Protein AF-A0A937PLQ4-F1 (afdb_monomer_lite)

Radius of gyration: 22.19 Å; chains: 1; bounding box: 43×55×72 Å

Secondary structure (DSSP, 8-state):
-HHHHHHHHHT-S---HHHHHHHHHHHTT-PPPPTT--HHHHHHHHHHHHHHHTT-HHHHHHHHHHHHHHHTT--SHHHHHHHHHHHHHIIIII--HHHHHHHHHH--GGGHHHHHHHHHHHHHHTT-HHHHHHHHHHHHHH--SHHHHHHHHHHHHHHHHHTT-HHHHHHHHHHHHHH--HHHHHHHHHHHHHHHHHHHHHHHHHHHTT-HHHHHHHHHHHHHHHHHHHHTT-HHHHHHHHHHHHHHHHHHHHHHHHHSPPPP----

Structure (mmCIF, N/CA/C/O backbone):
data_AF-A0A937PLQ4-F1
#
_entry.id   AF-A0A937PLQ4-F1
#
loop_
_atom_site.group_PDB
_atom_site.id
_atom_site.type_symbol
_atom_site.label_atom_id
_atom_site.label_alt_id
_atom_site.label_comp_id
_atom_site.label_asym_id
_atom_site.label_entity_id
_atom_site.label_seq_id
_atom_site.pdbx_PDB_ins_code
_atom_site.Cartn_x
_atom_site.Cartn_y
_atom_site.Cartn_z
_atom_site.occupancy
_atom_site.B_iso_or_equiv
_atom_site.auth_seq_id
_atom_site.auth_comp_id
_atom_site.auth_asym_id
_atom_site.auth_atom_id
_atom_site.pdbx_PDB_model_num
ATOM 1 N N . MET A 1 1 ? -12.204 -13.821 -9.760 1.00 58.62 1 MET A N 1
ATOM 2 C CA . MET A 1 1 ? -12.474 -12.667 -8.870 1.00 58.62 1 MET A CA 1
ATOM 3 C C . MET A 1 1 ? -11.370 -12.464 -7.829 1.00 58.62 1 MET A C 1
ATOM 5 O O . MET A 1 1 ? -10.769 -11.401 -7.841 1.00 58.62 1 MET A O 1
ATOM 9 N N . ALA A 1 2 ? -11.020 -13.478 -7.025 1.00 64.44 2 ALA A N 1
ATOM 10 C CA . ALA A 1 2 ? -9.984 -13.402 -5.979 1.00 64.44 2 ALA A CA 1
ATOM 11 C C . ALA A 1 2 ? -8.637 -12.792 -6.424 1.00 64.44 2 ALA A C 1
ATOM 13 O O . ALA A 1 2 ? -8.179 -11.828 -5.825 1.00 64.44 2 ALA A O 1
ATOM 14 N N . ARG A 1 3 ? -8.042 -13.265 -7.533 1.00 68.94 3 ARG A N 1
ATOM 15 C CA . ARG A 1 3 ? -6.777 -12.704 -8.064 1.00 68.94 3 ARG A CA 1
ATOM 16 C C . ARG A 1 3 ? -6.859 -11.205 -8.377 1.00 68.94 3 ARG A C 1
ATOM 18 O O . ARG A 1 3 ? -5.893 -10.486 -8.172 1.00 68.94 3 ARG A O 1
ATOM 25 N N . ARG A 1 4 ? -8.020 -10.729 -8.840 1.00 70.88 4 ARG A N 1
ATOM 26 C CA . ARG A 1 4 ? -8.252 -9.309 -9.139 1.00 70.88 4 ARG A CA 1
ATOM 27 C C . ARG A 1 4 ? -8.357 -8.485 -7.856 1.00 70.88 4 ARG A C 1
ATOM 29 O O . ARG A 1 4 ? -7.861 -7.371 -7.834 1.00 70.88 4 ARG A O 1
ATOM 36 N N . ILE A 1 5 ? -8.965 -9.032 -6.800 1.00 74.44 5 ILE A N 1
ATOM 37 C CA . ILE A 1 5 ? -9.050 -8.382 -5.483 1.00 74.44 5 ILE A CA 1
ATOM 38 C C . ILE A 1 5 ? -7.669 -8.298 -4.838 1.00 74.44 5 ILE A C 1
ATOM 40 O O . ILE A 1 5 ? -7.271 -7.217 -4.432 1.00 74.44 5 ILE A O 1
ATOM 44 N N . ILE A 1 6 ? -6.908 -9.395 -4.839 1.00 68.88 6 ILE A N 1
ATOM 45 C CA . ILE A 1 6 ? -5.528 -9.418 -4.335 1.00 68.88 6 ILE A CA 1
ATOM 46 C C . ILE A 1 6 ? -4.680 -8.382 -5.068 1.00 68.88 6 ILE A C 1
ATOM 48 O O . ILE A 1 6 ? -4.039 -7.564 -4.425 1.00 68.88 6 ILE A O 1
ATOM 52 N N . HIS A 1 7 ? -4.769 -8.336 -6.398 1.00 71.00 7 HIS A N 1
ATOM 53 C CA . HIS A 1 7 ? -4.060 -7.332 -7.183 1.00 71.00 7 HIS A CA 1
ATOM 54 C C . HIS A 1 7 ? -4.479 -5.893 -6.835 1.00 71.00 7 HIS A C 1
ATOM 56 O O . HIS A 1 7 ? -3.632 -5.012 -6.765 1.00 71.00 7 HIS A O 1
ATOM 62 N N . MET A 1 8 ? -5.768 -5.639 -6.577 1.00 70.62 8 MET A N 1
ATOM 63 C CA . MET A 1 8 ? -6.238 -4.317 -6.136 1.00 70.62 8 MET A CA 1
ATOM 64 C C . MET A 1 8 ? -5.730 -3.949 -4.733 1.00 70.62 8 MET A C 1
ATOM 66 O O . MET A 1 8 ? -5.402 -2.790 -4.499 1.00 70.62 8 MET A O 1
ATOM 70 N N . ILE A 1 9 ? -5.640 -4.916 -3.817 1.00 71.31 9 ILE A N 1
ATOM 71 C CA . ILE A 1 9 ? -5.110 -4.718 -2.459 1.00 71.31 9 ILE A CA 1
ATOM 72 C C . ILE A 1 9 ? -3.602 -4.457 -2.508 1.00 71.31 9 ILE A C 1
ATOM 74 O O . ILE A 1 9 ? -3.121 -3.499 -1.907 1.00 71.31 9 ILE A O 1
ATOM 78 N N . GLU A 1 10 ? -2.863 -5.273 -3.260 1.00 66.50 10 GLU A N 1
ATOM 79 C CA . GLU A 1 10 ? -1.418 -5.125 -3.462 1.00 66.50 10 GLU A CA 1
ATOM 80 C C . GLU A 1 10 ? -1.062 -3.782 -4.092 1.00 66.50 10 GLU A C 1
ATOM 82 O O . GLU A 1 10 ? -0.008 -3.236 -3.795 1.00 66.50 10 GLU A O 1
ATOM 87 N N . GLN A 1 11 ? -1.941 -3.221 -4.925 1.00 62.88 11 GLN A N 1
ATOM 88 C CA . GLN A 1 11 ? -1.717 -1.924 -5.553 1.00 62.88 11 GLN A CA 1
ATOM 89 C C . GLN A 1 11 ? -1.693 -0.738 -4.568 1.00 62.88 11 GLN A C 1
ATOM 91 O O . GLN A 1 11 ? -1.180 0.308 -4.960 1.00 62.88 11 GLN A O 1
ATOM 96 N N . GLY A 1 12 ? -2.177 -0.889 -3.323 1.00 53.09 12 GLY A N 1
ATOM 97 C CA . GLY A 1 12 ? -2.081 0.105 -2.241 1.00 53.09 12 GLY A CA 1
ATOM 98 C C . GLY A 1 12 ? -2.802 1.443 -2.506 1.00 53.09 12 GLY A C 1
ATOM 99 O O . GLY A 1 12 ? -2.942 1.903 -3.634 1.00 53.09 12 GLY A O 1
ATOM 100 N N . ALA A 1 13 ? -3.338 2.084 -1.467 1.00 50.16 13 ALA A N 1
ATOM 101 C CA . ALA A 1 13 ? -4.488 2.975 -1.625 1.00 50.16 13 ALA A CA 1
ATOM 102 C C . ALA A 1 13 ? -4.213 4.414 -2.119 1.00 50.16 13 ALA A C 1
ATOM 104 O O . ALA A 1 13 ? -3.742 5.270 -1.382 1.00 50.16 13 ALA A O 1
ATOM 105 N N . ALA A 1 14 ? -4.732 4.697 -3.315 1.00 48.72 14 ALA A N 1
ATOM 106 C CA . ALA A 1 14 ? -5.962 5.482 -3.454 1.00 48.72 14 ALA A CA 1
ATOM 107 C C . ALA A 1 14 ? -6.995 4.574 -4.140 1.00 48.72 14 ALA A C 1
ATOM 109 O O . ALA A 1 14 ? -7.208 4.636 -5.351 1.00 48.72 14 ALA A O 1
ATOM 110 N N . VAL A 1 15 ? -7.538 3.613 -3.390 1.00 54.81 15 VAL A N 1
ATOM 111 C CA . VAL A 1 15 ? -8.611 2.767 -3.906 1.00 54.81 15 VAL A CA 1
ATOM 112 C C . VAL A 1 15 ? -9.837 3.672 -4.008 1.00 54.81 15 VAL A C 1
ATOM 114 O O . VAL A 1 15 ? -10.334 4.136 -2.984 1.00 54.81 15 VAL A O 1
ATOM 117 N N . HIS A 1 16 ? -10.285 3.971 -5.231 1.00 59.16 16 HIS A N 1
ATOM 118 C CA . HIS A 1 16 ? -11.504 4.755 -5.457 1.00 59.16 16 HIS A CA 1
ATOM 119 C C . HIS A 1 16 ? -12.638 4.185 -4.579 1.00 59.16 16 HIS A C 1
ATOM 121 O O . HIS A 1 16 ? -12.696 2.957 -4.456 1.00 59.16 16 HIS A O 1
ATOM 127 N N . PRO A 1 17 ? -13.540 4.994 -3.989 1.00 64.00 17 PRO A N 1
ATOM 128 C CA . PRO A 1 17 ? -14.559 4.503 -3.050 1.00 64.00 17 PRO A CA 1
ATOM 129 C C . PRO A 1 17 ? -15.293 3.238 -3.529 1.00 64.00 17 PRO A C 1
ATOM 131 O O . PRO A 1 17 ? -15.465 2.277 -2.785 1.00 64.00 17 PRO A O 1
ATOM 134 N N . GLU A 1 18 ? -15.614 3.167 -4.822 1.00 67.88 18 GLU A N 1
ATOM 135 C CA . GLU A 1 18 ? -16.219 1.984 -5.450 1.00 67.88 18 GLU A CA 1
ATOM 136 C C . GLU A 1 18 ? -15.339 0.726 -5.445 1.00 67.88 18 GLU A C 1
ATOM 138 O O . GLU A 1 18 ? -15.823 -0.391 -5.254 1.00 67.88 18 GLU A O 1
ATOM 143 N N . GLN A 1 19 ? -14.041 0.880 -5.699 1.00 71.31 19 GLN A N 1
ATOM 144 C CA . GLN A 1 19 ? -13.095 -0.229 -5.648 1.00 71.31 19 GLN A CA 1
ATOM 145 C C . GLN A 1 19 ? -12.922 -0.708 -4.204 1.00 71.31 19 GLN A C 1
ATOM 147 O O . GLN A 1 19 ? -12.789 -1.909 -3.981 1.00 71.31 19 GLN A O 1
ATOM 152 N N . HIS A 1 20 ? -12.990 0.202 -3.230 1.00 74.25 20 HIS A N 1
ATOM 153 C CA . HIS A 1 20 ? -12.866 -0.142 -1.822 1.00 74.25 20 HIS A CA 1
ATOM 154 C C . HIS A 1 20 ? -14.074 -0.964 -1.371 1.00 74.25 20 HIS A C 1
ATOM 156 O O . HIS A 1 20 ? -13.895 -2.070 -0.871 1.00 74.25 20 HIS A O 1
ATOM 162 N N . LEU A 1 21 ? -15.290 -0.521 -1.707 1.00 78.00 21 LEU A N 1
ATOM 163 C CA . LEU A 1 21 ? -16.517 -1.287 -1.467 1.00 78.00 21 LEU A CA 1
ATOM 164 C C . LEU A 1 21 ? -16.470 -2.689 -2.095 1.00 78.00 21 LEU A C 1
ATOM 166 O O . LEU A 1 21 ? -16.983 -3.651 -1.528 1.00 78.00 21 LEU A O 1
ATOM 170 N N . ARG A 1 22 ? -15.849 -2.840 -3.273 1.00 82.12 22 ARG A N 1
ATOM 171 C CA . ARG A 1 22 ? -15.657 -4.161 -3.901 1.00 82.12 22 ARG A CA 1
ATOM 172 C C . ARG A 1 22 ? -14.694 -5.046 -3.115 1.00 82.12 22 ARG A C 1
ATOM 174 O O . ARG A 1 22 ? -14.945 -6.246 -3.017 1.00 82.12 22 ARG A O 1
ATOM 181 N N . ILE A 1 23 ? -13.606 -4.477 -2.599 1.00 82.75 23 ILE A N 1
ATOM 182 C CA . ILE A 1 23 ? -12.652 -5.198 -1.752 1.00 82.75 23 ILE A CA 1
ATOM 183 C C . ILE A 1 23 ? -13.333 -5.605 -0.443 1.00 82.75 23 ILE A C 1
ATOM 185 O O . ILE A 1 23 ? -13.292 -6.778 -0.090 1.00 82.75 23 ILE A O 1
ATOM 189 N N . GLU A 1 24 ? -14.020 -4.683 0.224 1.00 80.88 24 GLU A N 1
ATOM 190 C CA . GLU A 1 24 ? -14.705 -4.943 1.488 1.00 80.88 24 GLU A CA 1
ATOM 191 C C . GLU A 1 24 ? -15.771 -6.036 1.338 1.00 80.88 24 GLU A C 1
ATOM 193 O O . GLU A 1 24 ? -15.732 -7.031 2.056 1.00 80.88 24 GLU A O 1
ATOM 198 N N . ARG A 1 25 ? -16.635 -5.955 0.316 1.00 85.38 25 ARG A N 1
ATOM 199 C CA . ARG A 1 25 ? -17.621 -7.015 0.019 1.00 85.38 25 ARG A CA 1
ATOM 200 C C . ARG A 1 25 ? -16.989 -8.384 -0.213 1.00 85.38 25 ARG A C 1
ATOM 202 O O . ARG A 1 25 ? -17.590 -9.403 0.125 1.00 85.38 25 ARG A O 1
ATOM 209 N N . TYR A 1 26 ? -15.809 -8.423 -0.830 1.00 87.69 26 TYR A N 1
ATOM 210 C CA . TYR A 1 26 ? -15.073 -9.671 -0.987 1.00 87.69 26 TYR A CA 1
ATOM 211 C C . TYR A 1 26 ? -14.570 -10.176 0.371 1.00 87.69 26 TYR A C 1
ATOM 213 O O . TYR A 1 26 ? -14.786 -11.338 0.703 1.00 87.69 26 TYR A O 1
ATOM 221 N N . LEU A 1 27 ? -13.958 -9.302 1.169 1.00 85.12 27 LEU A N 1
ATOM 222 C CA . LEU A 1 27 ? -13.400 -9.630 2.483 1.00 85.12 27 LEU A CA 1
ATOM 223 C C . LEU A 1 27 ? -14.456 -10.057 3.511 1.00 85.12 27 LEU A C 1
ATOM 225 O O . LEU A 1 27 ? -14.146 -10.861 4.382 1.00 85.12 27 LEU A O 1
ATOM 229 N N . MET A 1 28 ? -15.707 -9.614 3.362 1.00 84.62 28 MET A N 1
ATOM 230 C CA . MET A 1 28 ? -16.837 -10.089 4.176 1.00 84.62 28 MET A CA 1
ATOM 231 C C . MET A 1 28 ? -17.090 -11.599 4.056 1.00 84.62 28 MET A C 1
ATOM 233 O O . MET A 1 28 ? -17.710 -12.196 4.928 1.00 84.62 28 MET A O 1
ATOM 237 N N . ASN A 1 29 ? -16.678 -12.227 2.951 1.00 85.62 29 ASN A N 1
ATOM 238 C CA . ASN A 1 29 ? -17.016 -13.625 2.665 1.00 85.62 29 ASN A CA 1
ATOM 239 C C . ASN A 1 29 ? -15.798 -14.494 2.344 1.00 85.62 29 ASN A C 1
ATOM 241 O O . ASN A 1 29 ? -15.924 -15.715 2.215 1.00 85.62 29 ASN A O 1
ATOM 245 N N . HIS A 1 30 ? -14.621 -13.886 2.199 1.00 88.06 30 HIS A N 1
ATOM 246 C CA . HIS A 1 30 ? -13.427 -14.566 1.726 1.00 88.06 30 HIS A CA 1
ATOM 247 C C . HIS A 1 30 ? -12.182 -14.146 2.493 1.00 88.06 30 HIS A C 1
ATOM 249 O O . HIS A 1 30 ? -11.925 -12.966 2.719 1.00 88.06 30 HIS A O 1
ATOM 255 N N . LEU A 1 31 ? -11.348 -15.142 2.782 1.00 89.81 31 LEU A N 1
ATOM 256 C CA . LEU A 1 31 ? -9.986 -14.933 3.247 1.00 89.81 31 LEU A CA 1
ATOM 257 C C . LEU A 1 31 ? -9.052 -14.721 2.056 1.00 89.81 31 LEU A C 1
ATOM 259 O O . LEU A 1 31 ? -9.223 -15.321 0.989 1.00 89.81 31 LEU A O 1
ATOM 263 N N . ILE A 1 32 ? -8.010 -13.918 2.251 1.00 86.25 32 ILE A N 1
ATOM 264 C CA .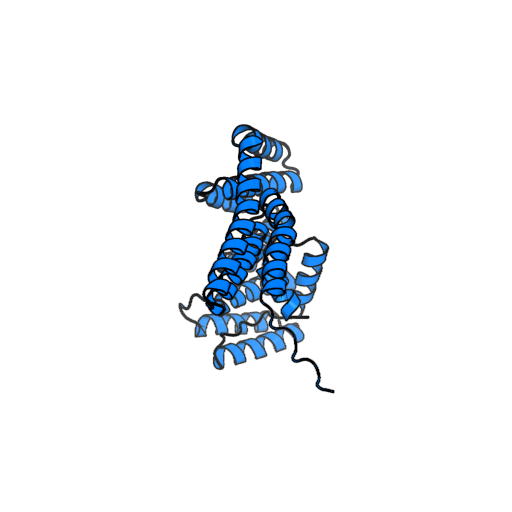 ILE A 1 32 ? -6.913 -13.836 1.291 1.00 86.25 32 ILE A CA 1
ATOM 265 C C . ILE A 1 32 ? -5.861 -14.882 1.651 1.00 86.25 32 ILE A C 1
ATOM 267 O O . ILE A 1 32 ? -5.294 -14.852 2.740 1.00 86.25 32 ILE A O 1
ATOM 271 N N . LYS A 1 33 ? -5.583 -15.805 0.729 1.00 84.38 33 LYS A N 1
ATOM 272 C CA . LYS A 1 33 ? -4.645 -16.909 0.953 1.00 84.38 33 LYS A CA 1
ATOM 273 C C . LYS A 1 33 ? -3.274 -16.610 0.350 1.00 84.38 33 LYS A C 1
ATOM 275 O O . LYS A 1 33 ? -3.176 -16.284 -0.832 1.00 84.38 33 LYS A O 1
ATOM 280 N N . ALA A 1 34 ? -2.219 -16.795 1.140 1.00 81.50 34 ALA A N 1
ATOM 281 C CA . ALA A 1 34 ? -0.851 -16.727 0.643 1.00 81.50 34 ALA A CA 1
ATOM 282 C C . ALA A 1 34 ? -0.459 -18.014 -0.108 1.00 81.50 34 ALA A C 1
ATOM 284 O O . ALA A 1 34 ? -0.772 -19.111 0.365 1.00 81.50 34 ALA A O 1
ATOM 285 N N . PRO A 1 35 ? 0.271 -17.918 -1.234 1.00 80.62 35 PRO A N 1
ATOM 286 C CA . PRO A 1 35 ? 0.795 -19.095 -1.929 1.00 80.62 35 PRO A CA 1
ATOM 287 C C . PRO A 1 35 ? 1.837 -19.880 -1.120 1.00 80.62 35 PRO A C 1
ATOM 289 O O . PRO A 1 35 ? 2.031 -21.061 -1.373 1.00 80.62 35 PRO A O 1
ATOM 292 N N . SER A 1 36 ? 2.506 -19.231 -0.161 1.00 85.19 36 SER A N 1
ATOM 293 C CA . SER A 1 36 ? 3.630 -19.779 0.610 1.00 85.19 36 SER A CA 1
ATOM 294 C C . SER A 1 36 ? 3.230 -20.517 1.896 1.00 85.19 36 SER A C 1
ATOM 296 O O . SER A 1 36 ? 4.089 -20.773 2.735 1.00 85.19 36 SER A O 1
ATOM 298 N N . LEU A 1 37 ? 1.946 -20.831 2.092 1.00 89.12 37 LEU A N 1
ATOM 299 C CA . LEU A 1 37 ? 1.502 -21.597 3.262 1.00 89.12 37 LEU A CA 1
ATOM 300 C C . LEU A 1 37 ? 1.991 -23.044 3.169 1.00 89.12 37 LEU A C 1
ATOM 302 O O . LEU A 1 37 ? 1.825 -23.687 2.130 1.00 89.12 37 LEU A O 1
ATOM 306 N N . ASN A 1 38 ? 2.520 -23.578 4.269 1.00 91.81 38 ASN A N 1
ATOM 307 C CA . ASN A 1 38 ? 2.790 -25.013 4.359 1.00 91.81 38 ASN A CA 1
ATOM 308 C C . ASN A 1 38 ? 1.475 -25.818 4.492 1.00 91.81 38 ASN A C 1
ATOM 310 O O . ASN A 1 38 ? 0.381 -25.257 4.608 1.00 91.81 38 ASN A O 1
ATOM 314 N N . THR A 1 39 ? 1.558 -27.151 4.474 1.00 93.94 39 THR A N 1
ATOM 315 C CA . THR A 1 39 ? 0.372 -28.026 4.505 1.00 93.94 39 THR A CA 1
ATOM 316 C C . THR A 1 39 ? -0.492 -27.831 5.756 1.00 93.94 39 THR A C 1
ATOM 318 O O . THR A 1 39 ? -1.719 -27.796 5.645 1.00 93.94 39 THR A O 1
ATOM 321 N N . VAL A 1 40 ? 0.122 -27.665 6.932 1.00 95.38 40 VAL A N 1
ATOM 322 C CA . VAL A 1 40 ? -0.589 -27.496 8.213 1.00 95.38 40 VAL A CA 1
ATOM 323 C C . VAL A 1 40 ? -1.270 -26.129 8.271 1.00 95.38 40 VAL A C 1
ATOM 325 O O . VAL A 1 40 ? -2.467 -26.029 8.545 1.00 95.38 40 VAL A O 1
ATOM 328 N N . GLU A 1 41 ? -0.544 -25.075 7.909 1.00 94.88 41 GLU A N 1
ATOM 329 C CA . GLU A 1 41 ? -1.071 -23.714 7.802 1.00 94.88 41 GLU A CA 1
ATOM 330 C C . GLU A 1 41 ? -2.227 -23.640 6.796 1.00 94.88 41 GLU A C 1
ATOM 332 O O . GLU A 1 41 ? -3.263 -23.030 7.065 1.00 94.88 41 GLU A O 1
ATOM 337 N N . SER A 1 42 ? -2.089 -24.317 5.653 1.00 94.69 42 SER A N 1
ATOM 338 C CA . SER A 1 42 ? -3.134 -24.418 4.635 1.00 94.69 42 SER A CA 1
ATOM 339 C C . SER A 1 42 ? -4.379 -25.145 5.159 1.00 94.69 42 SER A C 1
ATOM 341 O O . SER A 1 42 ? -5.494 -24.742 4.820 1.00 94.69 42 SER A O 1
ATOM 343 N N . ALA A 1 43 ? -4.221 -26.176 5.996 1.00 96.19 43 ALA A N 1
ATOM 344 C CA . ALA A 1 43 ? -5.345 -26.869 6.624 1.00 96.19 43 ALA A CA 1
ATOM 345 C C . ALA A 1 43 ? -6.086 -25.958 7.615 1.00 96.19 43 ALA A C 1
ATOM 347 O O . ALA A 1 43 ? -7.313 -25.855 7.559 1.00 96.19 43 ALA A O 1
ATOM 348 N N . HIS A 1 44 ? -5.359 -25.228 8.467 1.00 97.38 44 HIS A N 1
ATOM 349 C CA . HIS A 1 44 ? -5.966 -24.235 9.355 1.00 97.38 44 HIS A CA 1
ATOM 350 C C . HIS A 1 44 ? -6.687 -23.129 8.581 1.00 97.38 44 HIS A C 1
ATOM 352 O O . HIS A 1 44 ? -7.815 -22.789 8.939 1.00 97.38 44 HIS A O 1
ATOM 358 N N . TYR A 1 45 ? -6.101 -22.643 7.485 1.00 95.25 45 TYR A N 1
ATOM 359 C CA . TYR A 1 45 ? -6.750 -21.687 6.587 1.00 95.25 45 TYR A CA 1
ATOM 360 C C . TYR A 1 45 ? -8.055 -22.223 5.994 1.00 95.25 45 TYR A C 1
ATOM 362 O O . TYR A 1 45 ? -9.064 -21.523 6.001 1.00 95.25 45 TYR A O 1
ATOM 370 N N . ALA A 1 46 ? -8.061 -23.466 5.506 1.00 94.88 46 ALA A N 1
ATOM 371 C CA . ALA A 1 46 ? -9.258 -24.072 4.927 1.00 94.88 46 ALA A CA 1
ATOM 372 C C . ALA A 1 46 ? -10.391 -24.192 5.962 1.00 94.88 46 ALA A C 1
ATOM 374 O O . ALA A 1 46 ? -11.546 -23.881 5.666 1.00 94.88 46 ALA A O 1
ATOM 375 N N . VAL A 1 47 ? -10.064 -24.583 7.199 1.00 97.38 47 VAL A N 1
ATOM 376 C CA . VAL A 1 47 ? -11.041 -24.643 8.298 1.00 97.38 47 VAL A CA 1
ATOM 377 C C . VAL A 1 47 ? -11.520 -23.242 8.692 1.00 97.38 47 VAL A C 1
ATOM 379 O O . VAL A 1 47 ? -12.715 -23.052 8.919 1.00 97.38 47 VAL A O 1
ATOM 382 N N . ALA A 1 48 ? -10.625 -22.250 8.734 1.00 97.25 48 ALA A N 1
ATOM 383 C CA . ALA A 1 48 ? -10.993 -20.859 8.984 1.00 97.25 48 ALA A CA 1
ATOM 384 C C . ALA A 1 48 ? -11.997 -20.351 7.939 1.00 97.25 48 ALA A C 1
ATOM 386 O O . ALA A 1 48 ? -13.002 -19.743 8.298 1.00 97.25 48 ALA A O 1
ATOM 387 N N . GLU A 1 49 ? -11.779 -20.658 6.661 1.00 94.69 49 GLU A N 1
ATOM 388 C CA . GLU A 1 49 ? -12.672 -20.255 5.573 1.00 94.69 49 GLU A CA 1
ATOM 389 C C . GLU A 1 49 ? -14.054 -20.922 5.675 1.00 94.69 49 GLU A C 1
ATOM 391 O O . GLU A 1 49 ? -15.078 -20.289 5.418 1.00 94.69 49 GLU A O 1
ATOM 396 N N . ILE A 1 50 ? -14.108 -22.191 6.098 1.00 95.81 50 ILE A N 1
ATOM 397 C CA . ILE A 1 50 ? -15.377 -22.878 6.378 1.00 95.81 50 ILE A CA 1
ATOM 398 C C . ILE A 1 50 ? -16.126 -22.178 7.516 1.00 95.81 50 ILE A C 1
ATOM 400 O O . ILE A 1 50 ? -17.330 -21.954 7.392 1.00 95.81 50 ILE A O 1
ATOM 404 N N . HIS A 1 51 ? -15.439 -21.815 8.602 1.00 97.81 51 HIS A N 1
ATOM 405 C CA . HIS A 1 51 ? -16.059 -21.080 9.705 1.00 97.81 51 HIS A CA 1
ATOM 406 C C . HIS A 1 51 ? -16.535 -19.689 9.281 1.00 97.81 51 HIS A C 1
ATOM 408 O O . HIS A 1 51 ? -17.643 -19.313 9.650 1.00 97.81 51 HIS A O 1
ATOM 414 N N . LEU A 1 52 ? -15.764 -18.968 8.457 1.00 95.88 52 LEU A N 1
ATOM 415 C CA . LEU A 1 52 ? -16.178 -17.674 7.908 1.00 95.88 52 LEU A CA 1
ATOM 416 C C . LEU A 1 52 ? -17.503 -17.800 7.146 1.00 95.88 52 LEU A C 1
ATOM 418 O O . LEU A 1 52 ? -18.452 -17.084 7.446 1.00 95.88 52 LEU A O 1
ATOM 422 N N . ARG A 1 53 ? -17.605 -18.773 6.230 1.00 93.88 53 ARG A N 1
ATOM 423 C CA . ARG A 1 53 ? -18.834 -19.016 5.452 1.00 93.88 53 ARG A CA 1
ATOM 424 C C . ARG A 1 53 ? -20.028 -19.456 6.300 1.00 93.88 53 ARG A C 1
ATOM 426 O O . ARG A 1 53 ? -21.164 -19.279 5.876 1.00 93.88 53 ARG A O 1
ATOM 433 N N . ARG A 1 54 ? -19.786 -20.057 7.467 1.00 95.62 54 ARG A N 1
ATOM 434 C CA . ARG A 1 54 ? -20.832 -20.454 8.424 1.00 95.62 54 ARG A CA 1
ATOM 435 C C . ARG A 1 54 ? -21.247 -19.327 9.374 1.00 95.62 54 ARG A C 1
ATOM 437 O O . ARG A 1 54 ? -22.173 -19.532 10.146 1.00 95.62 54 ARG A O 1
ATOM 444 N N . GLY A 1 55 ? -20.568 -18.178 9.345 1.00 95.44 55 GLY A N 1
ATOM 445 C CA . GLY A 1 55 ? -20.774 -17.095 10.311 1.00 95.44 55 GLY A CA 1
ATOM 446 C C . GLY A 1 55 ? -20.128 -17.344 11.681 1.00 95.44 55 GLY A C 1
ATOM 447 O O . GLY A 1 55 ? -20.316 -16.563 12.609 1.00 95.44 55 GLY A O 1
ATOM 448 N N . ASP A 1 56 ? -19.325 -18.403 11.832 1.00 97.38 56 ASP A N 1
ATOM 449 C CA . ASP A 1 56 ? -18.619 -18.734 13.076 1.00 97.38 56 ASP A CA 1
ATOM 450 C C . ASP A 1 56 ? -17.342 -17.876 13.231 1.00 97.38 56 ASP A C 1
ATOM 452 O O . ASP A 1 56 ? -16.218 -18.391 13.287 1.00 97.38 56 ASP A O 1
ATOM 456 N N . HIS A 1 57 ? -17.479 -16.550 13.278 1.00 97.25 57 HIS A N 1
ATOM 457 C CA . HIS A 1 57 ? -16.351 -15.612 13.168 1.00 97.25 57 HIS A CA 1
ATOM 458 C C . HIS A 1 57 ? -15.293 -15.771 14.277 1.00 97.25 57 HIS A C 1
ATOM 460 O O . HIS A 1 57 ? -14.096 -15.686 14.003 1.00 97.25 57 HIS A O 1
ATOM 466 N N . GLN A 1 58 ? -15.695 -16.117 15.504 1.00 97.81 58 GLN A N 1
ATOM 467 C CA . GLN A 1 58 ? -14.748 -16.419 16.588 1.00 97.81 58 GLN A CA 1
ATOM 468 C C . GLN A 1 58 ? -13.905 -17.672 16.301 1.00 97.81 58 GLN A C 1
ATOM 470 O O . GLN A 1 58 ? -12.692 -17.669 16.508 1.00 97.81 58 GLN A O 1
ATOM 475 N N . LYS A 1 59 ? -14.517 -18.745 15.779 1.00 97.88 59 LYS A N 1
ATOM 476 C CA . LYS A 1 59 ? -13.783 -19.970 15.410 1.00 97.88 59 LYS A CA 1
ATOM 477 C C . LYS A 1 59 ? -12.898 -19.741 14.188 1.00 97.88 59 LYS A C 1
ATOM 479 O O . LYS A 1 59 ? -11.810 -20.310 14.110 1.00 97.88 59 LYS A O 1
ATOM 484 N N . CYS A 1 60 ? -13.334 -18.890 13.258 1.00 97.81 60 CYS A N 1
ATOM 485 C CA . CYS A 1 60 ? -12.505 -18.431 12.149 1.00 97.81 60 CYS A CA 1
ATOM 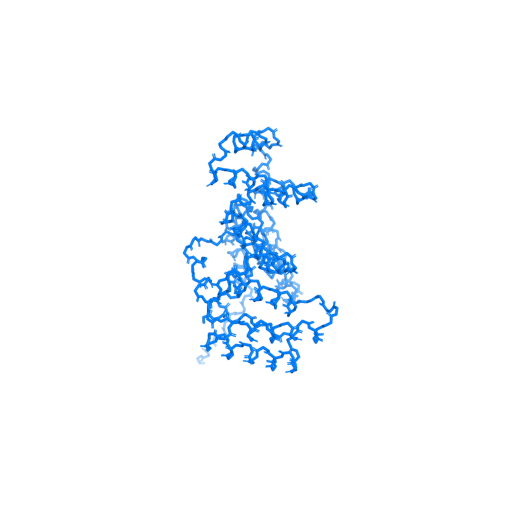486 C C . CYS A 1 60 ? -11.216 -17.774 12.672 1.00 97.81 60 CYS A C 1
ATOM 488 O O . CYS A 1 60 ? -10.121 -18.222 12.324 1.00 97.81 60 CYS A O 1
ATOM 490 N N . LEU A 1 61 ? -11.336 -16.808 13.593 1.00 97.62 61 LEU A N 1
ATOM 491 C CA . LEU A 1 61 ? -10.183 -16.162 14.224 1.00 97.62 61 LEU A CA 1
ATOM 492 C C . LEU A 1 61 ? -9.267 -17.148 14.950 1.00 97.62 61 LEU A C 1
ATOM 494 O O . LEU A 1 61 ? -8.057 -17.108 14.745 1.00 97.62 61 LEU A O 1
ATOM 498 N N . GLN A 1 62 ? -9.818 -18.068 15.746 1.00 97.88 62 GLN A N 1
ATOM 499 C CA . GLN A 1 62 ? -9.018 -19.073 16.460 1.00 97.88 62 GLN A CA 1
ATOM 500 C C . GLN A 1 62 ? -8.149 -19.909 15.510 1.00 97.88 62 GLN A C 1
ATOM 502 O O . GLN A 1 62 ? -7.009 -20.252 15.837 1.00 97.88 62 GLN A O 1
ATOM 507 N N . ARG A 1 63 ? -8.671 -20.234 14.321 1.00 98.00 63 ARG A N 1
ATOM 508 C CA . ARG A 1 63 ? -7.931 -20.981 13.297 1.00 98.00 63 ARG A CA 1
ATOM 509 C C . ARG A 1 63 ? -6.865 -20.134 12.616 1.00 98.00 63 ARG A C 1
ATOM 511 O O . ARG A 1 63 ? -5.759 -20.633 12.436 1.00 98.00 63 ARG A O 1
ATOM 518 N N . LEU A 1 64 ? -7.143 -18.869 12.309 1.00 97.75 64 LEU A N 1
ATOM 519 C CA . LEU A 1 64 ? -6.128 -17.948 11.785 1.00 97.75 64 LEU A CA 1
ATOM 520 C C . LEU A 1 64 ? -5.005 -17.691 12.799 1.00 97.75 64 LEU A C 1
ATOM 522 O O . LEU A 1 64 ? -3.835 -17.676 12.434 1.00 97.75 64 LEU A O 1
ATOM 526 N N . GLN A 1 65 ? -5.328 -17.589 14.087 1.00 97.81 65 GLN A N 1
ATOM 527 C CA . GLN A 1 65 ? -4.323 -17.501 15.149 1.00 97.81 65 GLN A CA 1
ATOM 528 C C . GLN A 1 65 ? -3.469 -18.769 15.248 1.00 97.81 65 GLN A C 1
ATOM 530 O O . GLN A 1 65 ? -2.286 -18.678 15.564 1.00 97.81 65 GLN A O 1
ATOM 535 N N . GLN A 1 66 ? -4.030 -19.951 14.961 1.00 97.75 66 GLN A N 1
ATOM 536 C CA . GLN A 1 66 ? -3.220 -21.167 14.867 1.00 97.75 66 GLN A CA 1
ATOM 537 C C . GLN A 1 66 ? -2.236 -21.082 13.698 1.00 97.75 66 GLN A C 1
ATOM 539 O O . GLN A 1 66 ? -1.088 -21.454 13.884 1.00 97.75 66 GLN A O 1
ATOM 544 N N . VAL A 1 67 ? -2.629 -20.524 12.545 1.00 96.50 67 VAL A N 1
ATOM 545 C CA . VAL A 1 67 ? -1.688 -20.290 11.433 1.00 96.50 67 VAL A CA 1
ATOM 546 C C . VAL A 1 67 ? -0.504 -19.430 11.881 1.00 96.50 67 VAL A C 1
ATOM 548 O O . VAL A 1 67 ? 0.634 -19.771 11.580 1.00 96.50 67 VAL A O 1
ATOM 551 N N . LEU A 1 68 ? -0.754 -18.351 12.630 1.00 96.62 68 LEU A N 1
ATOM 552 C CA . LEU A 1 68 ? 0.323 -17.510 13.166 1.00 96.62 68 LEU A CA 1
ATOM 553 C C . LEU A 1 68 ? 1.215 -18.261 14.166 1.00 96.62 68 LEU A C 1
ATOM 555 O O . LEU A 1 68 ? 2.427 -18.080 14.144 1.00 96.62 68 LEU A O 1
ATOM 559 N N . ARG A 1 69 ? 0.641 -19.131 15.010 1.00 96.31 69 ARG A N 1
ATOM 560 C CA . ARG A 1 69 ? 1.421 -19.976 15.930 1.00 96.31 69 ARG A CA 1
ATOM 561 C C . ARG A 1 69 ? 2.339 -20.945 15.185 1.00 96.31 69 ARG A C 1
ATOM 563 O O . ARG A 1 69 ? 3.504 -21.046 15.546 1.00 96.31 69 ARG A O 1
ATOM 570 N N . GLU A 1 70 ? 1.832 -21.611 14.148 1.00 94.44 70 GLU A N 1
ATOM 571 C CA . GLU A 1 70 ? 2.632 -22.521 13.311 1.00 94.44 70 GLU A CA 1
ATOM 572 C C . GLU A 1 70 ? 3.734 -21.782 12.542 1.00 94.44 70 GLU A C 1
ATOM 574 O O . GLU A 1 70 ? 4.827 -22.310 12.353 1.00 94.44 70 GLU A O 1
ATOM 579 N N . ALA A 1 71 ? 3.466 -20.545 12.116 1.00 93.31 71 ALA A N 1
ATOM 580 C CA . ALA A 1 71 ? 4.445 -19.735 11.405 1.00 93.31 71 ALA A CA 1
ATOM 581 C C . ALA A 1 71 ? 5.625 -19.290 12.294 1.00 93.31 71 ALA A C 1
ATOM 583 O O . ALA A 1 71 ? 6.693 -18.976 11.761 1.00 93.31 71 ALA A O 1
ATOM 584 N N . GLY A 1 72 ? 5.450 -19.257 13.620 1.00 93.00 72 GLY A N 1
ATOM 585 C CA . GLY A 1 72 ? 6.476 -18.836 14.572 1.00 93.00 72 GLY A CA 1
ATOM 586 C C . GLY A 1 72 ? 6.955 -17.403 14.320 1.00 93.00 72 GLY A C 1
ATOM 587 O O . GLY A 1 72 ? 6.156 -16.483 14.163 1.00 93.00 72 GLY A O 1
ATOM 588 N N . GLU A 1 73 ? 8.273 -17.208 14.261 1.00 92.19 73 GLU A N 1
ATOM 589 C CA . GLU A 1 73 ? 8.898 -15.889 14.057 1.00 92.19 73 GLU A CA 1
ATOM 590 C C . GLU A 1 73 ? 8.987 -15.461 12.584 1.00 92.19 73 GLU A C 1
ATOM 592 O O . GLU A 1 73 ? 9.540 -14.404 12.270 1.00 92.19 73 GLU A O 1
ATOM 597 N N . ARG A 1 74 ? 8.462 -16.270 11.656 1.00 92.50 74 ARG A N 1
ATOM 598 C CA . ARG A 1 74 ? 8.548 -16.004 10.218 1.00 92.50 74 ARG A CA 1
ATOM 599 C C . ARG A 1 74 ? 7.967 -14.630 9.873 1.00 92.50 74 ARG A C 1
ATOM 601 O O . ARG A 1 74 ? 6.894 -14.253 10.328 1.00 92.50 74 ARG A O 1
ATOM 608 N N . GLN A 1 75 ? 8.676 -13.888 9.026 1.00 90.25 75 GLN A N 1
ATOM 609 C CA . GLN A 1 75 ? 8.262 -12.566 8.549 1.00 90.25 75 GLN A CA 1
ATOM 610 C C . GLN A 1 75 ? 8.104 -12.588 7.033 1.00 90.25 75 GLN A C 1
ATOM 612 O O . GLN A 1 75 ? 8.993 -12.169 6.293 1.00 90.25 75 GLN A O 1
ATOM 617 N N . ASP A 1 76 ? 6.978 -13.119 6.566 1.00 90.88 76 ASP A N 1
ATOM 618 C CA . ASP A 1 76 ? 6.691 -13.220 5.141 1.00 90.88 76 ASP A CA 1
ATOM 619 C C . ASP A 1 76 ? 5.230 -12.908 4.794 1.00 90.88 76 ASP A C 1
ATOM 621 O O . ASP A 1 76 ? 4.395 -12.597 5.647 1.00 90.88 76 ASP A O 1
ATOM 625 N N . ASN A 1 77 ? 4.916 -13.010 3.501 1.00 87.56 77 ASN A N 1
ATOM 626 C CA . ASN A 1 77 ? 3.591 -12.704 2.975 1.00 87.56 77 ASN A CA 1
ATOM 627 C C . ASN A 1 77 ? 2.474 -13.537 3.617 1.00 87.56 77 ASN A C 1
ATOM 629 O O . ASN A 1 77 ? 1.354 -13.040 3.711 1.00 87.56 77 ASN A O 1
ATOM 633 N N . ALA A 1 78 ? 2.737 -14.779 4.041 1.00 90.94 78 ALA A N 1
ATOM 634 C CA . ALA A 1 78 ? 1.719 -15.607 4.681 1.00 90.94 78 ALA A CA 1
ATOM 635 C C . ALA A 1 78 ? 1.328 -15.052 6.045 1.00 90.94 78 ALA A C 1
ATOM 637 O O . ALA A 1 78 ? 0.138 -14.961 6.354 1.00 90.94 78 ALA A O 1
ATOM 638 N N . VAL A 1 79 ? 2.314 -14.612 6.819 1.00 94.31 79 VAL A N 1
ATOM 639 C CA . VAL A 1 79 ? 2.094 -13.985 8.123 1.00 94.31 79 VAL A CA 1
ATOM 640 C C . VAL A 1 79 ? 1.368 -12.651 7.965 1.00 94.31 79 VAL A C 1
ATOM 642 O O . VAL A 1 79 ? 0.315 -12.453 8.571 1.00 94.31 79 VAL A O 1
ATOM 645 N N . TRP A 1 80 ? 1.831 -11.770 7.073 1.00 93.12 80 TRP A N 1
ATOM 646 C CA . TRP A 1 80 ? 1.199 -10.458 6.871 1.00 93.12 80 TRP A CA 1
ATOM 647 C C . TRP A 1 80 ? -0.234 -10.559 6.329 1.00 93.12 80 TRP A C 1
ATOM 649 O O . TRP A 1 80 ? -1.105 -9.807 6.761 1.00 93.12 80 TRP A O 1
ATOM 659 N N . LEU A 1 81 ? -0.511 -11.514 5.433 1.00 91.88 81 LEU A N 1
ATOM 660 C CA . LEU A 1 81 ? -1.873 -11.789 4.962 1.00 91.88 81 LEU A CA 1
ATOM 661 C C . LEU A 1 81 ? -2.776 -12.335 6.064 1.00 91.88 81 LEU A C 1
ATOM 663 O O . LEU A 1 81 ? -3.961 -12.011 6.108 1.00 91.88 81 LEU A O 1
ATOM 667 N N . THR A 1 82 ? -2.223 -13.143 6.964 1.00 95.38 82 THR A N 1
ATOM 668 C CA . THR A 1 82 ? -2.980 -13.686 8.092 1.00 95.38 82 THR A CA 1
ATOM 669 C C . THR A 1 82 ? -3.352 -12.587 9.079 1.00 95.38 82 THR A C 1
ATOM 671 O O . THR A 1 82 ? -4.522 -12.506 9.445 1.00 95.38 82 THR A O 1
ATOM 674 N N . HIS A 1 83 ? -2.427 -11.682 9.412 1.00 97.00 83 HIS A N 1
ATOM 675 C CA . HIS A 1 83 ? -2.743 -10.476 10.185 1.00 97.00 83 HIS A CA 1
ATOM 676 C C . HIS A 1 83 ? -3.815 -9.621 9.502 1.00 97.00 83 HIS A C 1
ATOM 678 O O . HIS A 1 83 ? -4.786 -9.226 10.143 1.00 97.00 83 HIS A O 1
ATOM 684 N N . LEU A 1 84 ? -3.711 -9.407 8.185 1.00 94.81 84 LEU A N 1
ATOM 685 C CA . LEU A 1 84 ? -4.724 -8.664 7.434 1.00 94.81 84 LEU A CA 1
ATOM 686 C C . LEU A 1 84 ? -6.109 -9.329 7.520 1.00 94.81 84 LEU A C 1
ATOM 688 O O . LEU A 1 84 ? -7.111 -8.649 7.725 1.00 94.81 84 LEU A O 1
ATOM 692 N N . ASN A 1 85 ? -6.189 -10.653 7.378 1.00 96.00 85 ASN A N 1
ATOM 693 C CA . ASN A 1 85 ? -7.450 -11.386 7.495 1.00 96.00 85 ASN A CA 1
ATOM 694 C C . ASN A 1 85 ? -8.040 -11.298 8.910 1.00 96.00 85 ASN A C 1
ATOM 696 O O . ASN A 1 85 ? -9.238 -11.058 9.047 1.00 96.00 85 ASN A O 1
ATOM 700 N N . ILE A 1 86 ? -7.213 -11.461 9.950 1.00 97.94 86 ILE A N 1
ATOM 701 C CA . ILE A 1 86 ? -7.645 -11.319 11.347 1.00 97.94 86 ILE A CA 1
ATOM 702 C C . ILE A 1 86 ? -8.193 -9.910 11.573 1.00 97.94 86 ILE A C 1
ATOM 704 O O . ILE A 1 86 ? -9.311 -9.775 12.060 1.00 97.94 86 ILE A O 1
ATOM 708 N N . ALA A 1 87 ? -7.460 -8.876 11.149 1.00 97.00 87 ALA A N 1
ATOM 709 C CA . ALA A 1 87 ? -7.875 -7.488 11.309 1.00 97.00 87 ALA A CA 1
ATOM 710 C C . ALA A 1 87 ? -9.242 -7.207 10.666 1.00 97.00 87 ALA A C 1
ATOM 712 O O . ALA A 1 87 ? -10.125 -6.625 11.299 1.00 97.00 87 ALA A O 1
ATOM 713 N N . ASN A 1 88 ? -9.440 -7.677 9.430 1.00 94.81 88 ASN A N 1
ATOM 714 C CA . ASN A 1 88 ? -10.706 -7.525 8.717 1.00 94.81 88 ASN A CA 1
ATOM 715 C C . ASN A 1 88 ? -11.853 -8.257 9.422 1.00 94.81 88 ASN A C 1
ATOM 717 O O . ASN A 1 88 ? -12.927 -7.685 9.568 1.00 94.81 88 ASN A O 1
ATOM 721 N N . ILE A 1 89 ? -11.642 -9.491 9.895 1.00 96.38 89 ILE A N 1
ATOM 722 C CA . ILE A 1 89 ? -12.686 -10.238 10.613 1.00 96.38 89 ILE A CA 1
ATOM 723 C C . ILE A 1 89 ? -13.052 -9.546 11.924 1.00 96.38 89 ILE A C 1
ATOM 725 O O . ILE A 1 89 ? -14.239 -9.387 12.216 1.00 96.38 89 ILE A O 1
ATOM 729 N N . SER A 1 90 ? -12.052 -9.115 12.694 1.00 96.88 90 SER A N 1
ATOM 730 C CA . SER A 1 90 ? -12.265 -8.400 13.950 1.00 96.88 90 SER A CA 1
ATOM 731 C C . SER A 1 90 ? -13.063 -7.114 13.730 1.00 96.88 90 SER A C 1
ATOM 733 O O . SER A 1 90 ? -14.047 -6.899 14.433 1.00 96.88 90 SER A O 1
ATOM 735 N N . ARG A 1 91 ? -12.718 -6.315 12.706 1.00 94.88 91 ARG A N 1
ATOM 736 C CA . ARG A 1 91 ? -13.432 -5.072 12.363 1.00 94.88 91 ARG A CA 1
ATOM 737 C C .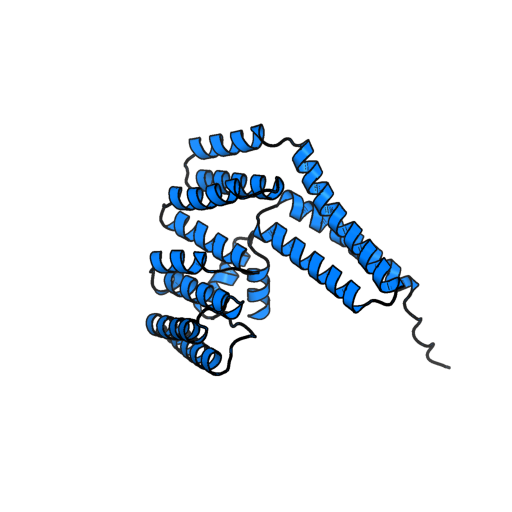 ARG A 1 91 ? -14.850 -5.339 11.853 1.00 94.88 91 ARG A C 1
ATOM 739 O O . ARG A 1 91 ? -15.810 -4.841 12.4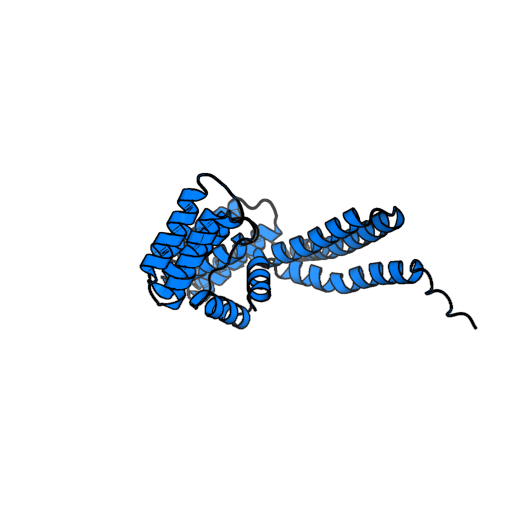28 1.00 94.88 91 ARG A O 1
ATOM 746 N N . ILE A 1 92 ? -14.974 -6.117 10.778 1.00 91.81 92 ILE A N 1
ATOM 747 C CA . ILE A 1 92 ? -16.206 -6.239 9.982 1.00 91.81 92 ILE A CA 1
ATOM 748 C C . ILE A 1 92 ? -17.255 -7.105 10.682 1.00 91.81 92 ILE A C 1
ATOM 750 O O . ILE A 1 92 ? -18.440 -6.785 10.646 1.00 91.81 92 ILE A O 1
ATOM 754 N N . HIS A 1 93 ? -16.843 -8.219 11.291 1.00 94.19 93 HIS A N 1
ATOM 755 C CA . HIS A 1 93 ? -17.783 -9.236 11.770 1.00 94.19 93 HIS A CA 1
ATOM 756 C C . HIS A 1 93 ? -17.953 -9.271 13.284 1.00 94.19 93 HIS A C 1
ATOM 758 O O . HIS A 1 93 ? -19.005 -9.684 13.767 1.00 94.19 93 HIS A O 1
ATOM 764 N N . LEU A 1 94 ? -16.918 -8.897 14.035 1.00 94.62 94 LEU A N 1
ATOM 765 C CA . LEU A 1 94 ? -16.937 -8.983 15.496 1.00 94.62 94 LEU A CA 1
ATOM 766 C C . LEU A 1 94 ? -17.093 -7.622 16.174 1.00 94.62 94 LEU A C 1
ATOM 768 O O . LEU A 1 94 ? -17.385 -7.587 17.365 1.00 94.62 94 LEU A O 1
ATOM 772 N N . GLY A 1 95 ? -16.878 -6.521 15.448 1.00 93.31 95 GLY A N 1
ATOM 773 C CA . GLY A 1 95 ? -16.827 -5.183 16.036 1.00 93.31 95 GLY A CA 1
ATOM 774 C C . GLY A 1 95 ? -15.687 -5.003 17.048 1.00 93.31 95 GLY A C 1
ATOM 775 O O . GLY A 1 95 ? -15.696 -4.039 17.808 1.00 93.31 95 GLY A O 1
ATOM 776 N N . ASP A 1 96 ? -14.697 -5.906 17.077 1.00 95.44 96 ASP A N 1
ATOM 777 C CA . ASP A 1 96 ? -13.505 -5.777 17.921 1.00 95.44 96 ASP A CA 1
ATOM 778 C C . ASP A 1 96 ? -12.490 -4.870 17.223 1.00 95.44 96 ASP A C 1
ATOM 780 O O . ASP A 1 96 ? -11.505 -5.297 16.607 1.00 95.44 96 ASP A O 1
ATOM 784 N N . VAL A 1 97 ? -12.779 -3.575 17.297 1.00 94.12 97 VAL A N 1
ATOM 785 C CA . VAL A 1 97 ? -11.998 -2.542 16.620 1.00 94.12 97 VAL A CA 1
ATOM 786 C C . VAL A 1 97 ? -10.573 -2.456 17.173 1.00 94.12 97 VAL A C 1
ATOM 788 O O . VAL A 1 97 ? -9.616 -2.241 16.429 1.00 94.12 97 VAL A O 1
ATOM 791 N N . GLN A 1 98 ? -10.399 -2.709 18.471 1.00 93.50 98 GLN A N 1
ATOM 792 C CA . GLN A 1 98 ? -9.087 -2.679 19.112 1.00 93.50 98 GLN A CA 1
ATOM 793 C C . GLN A 1 98 ? -8.191 -3.817 18.624 1.00 93.50 98 GLN A C 1
ATOM 795 O O . GLN A 1 98 ? -6.996 -3.609 18.397 1.00 93.50 98 GLN A O 1
ATOM 800 N N . GLN A 1 99 ? -8.741 -5.018 18.430 1.00 95.94 99 GLN A N 1
ATOM 801 C CA . GLN A 1 99 ? -7.997 -6.091 17.781 1.00 95.94 99 GLN A CA 1
ATOM 802 C C . GLN A 1 99 ? -7.668 -5.739 16.332 1.00 95.94 99 GLN A C 1
ATOM 804 O O . GLN A 1 99 ? -6.518 -5.906 15.932 1.00 95.94 99 GLN A O 1
ATOM 809 N N . ALA A 1 100 ? -8.620 -5.192 15.575 1.00 96.50 100 ALA A N 1
ATOM 810 C CA . ALA A 1 100 ? -8.370 -4.796 14.194 1.00 96.50 100 ALA A CA 1
ATOM 811 C C . ALA A 1 100 ? -7.191 -3.817 14.068 1.00 96.50 100 ALA A C 1
ATOM 813 O O . ALA A 1 100 ? -6.283 -4.052 13.272 1.00 96.50 100 ALA A O 1
ATOM 814 N N . ILE A 1 101 ? -7.147 -2.781 14.912 1.00 94.62 101 ILE A N 1
ATOM 815 C CA . ILE A 1 101 ? -6.049 -1.803 14.976 1.00 94.62 101 ILE A CA 1
ATOM 816 C C . ILE A 1 101 ? -4.694 -2.486 15.207 1.00 94.62 101 ILE A C 1
ATOM 818 O O . ILE A 1 101 ? -3.739 -2.233 14.465 1.00 94.62 101 ILE A O 1
ATOM 822 N N . ARG A 1 102 ? -4.605 -3.372 16.212 1.00 95.44 102 ARG A N 1
ATOM 823 C CA . ARG A 1 102 ? -3.357 -4.090 16.527 1.00 95.44 102 ARG A CA 1
ATOM 824 C C . ARG A 1 102 ? -2.880 -4.925 15.343 1.00 95.44 102 ARG A C 1
ATOM 826 O O . ARG A 1 102 ? -1.696 -4.922 15.029 1.00 95.44 102 ARG A O 1
ATOM 833 N N . GLU A 1 103 ? -3.801 -5.609 14.681 1.00 97.50 103 GLU A N 1
ATOM 834 C CA . GLU A 1 103 ? -3.498 -6.556 13.610 1.00 97.50 103 GLU A CA 1
ATOM 835 C C . GLU A 1 103 ? -3.139 -5.841 12.296 1.00 97.50 103 GLU A C 1
ATOM 837 O O . GLU A 1 103 ? -2.166 -6.219 11.643 1.00 97.50 103 GLU A O 1
ATOM 842 N N . TYR A 1 104 ? -3.816 -4.739 11.941 1.00 95.88 104 TYR A N 1
ATOM 843 C CA . TYR A 1 104 ? -3.421 -3.923 10.784 1.00 95.88 104 TYR A CA 1
ATOM 844 C C . TYR A 1 104 ? -1.999 -3.362 10.926 1.00 95.88 104 TYR A C 1
ATOM 846 O O . TYR A 1 104 ? -1.253 -3.331 9.945 1.00 95.88 104 TYR A O 1
ATOM 854 N N . ALA A 1 105 ? -1.582 -2.964 12.134 1.00 93.06 105 ALA A N 1
ATOM 855 C CA . ALA A 1 105 ? -0.239 -2.428 12.384 1.00 93.06 105 ALA A CA 1
ATOM 856 C C . ALA A 1 105 ? 0.895 -3.454 12.145 1.00 93.06 105 ALA A C 1
ATOM 858 O O . ALA A 1 105 ? 2.047 -3.070 11.881 1.00 93.06 105 ALA A O 1
ATOM 859 N N . LEU A 1 106 ? 0.574 -4.752 12.205 1.00 95.06 106 LEU A N 1
ATOM 860 C CA . LEU A 1 106 ? 1.507 -5.861 11.985 1.00 95.06 106 LEU A CA 1
ATOM 861 C C . LEU A 1 106 ? 1.680 -6.222 10.502 1.00 95.06 106 LEU A C 1
ATOM 863 O O . LEU A 1 106 ? 2.646 -6.895 10.147 1.00 95.06 106 LEU A O 1
ATOM 867 N N . VAL A 1 107 ? 0.809 -5.741 9.612 1.00 92.81 107 VAL A N 1
ATOM 868 C CA . VAL A 1 107 ? 0.905 -6.027 8.174 1.00 92.81 107 VAL A CA 1
ATOM 869 C C . VAL A 1 107 ? 2.090 -5.277 7.555 1.00 92.81 107 VAL A C 1
ATOM 871 O O . VAL A 1 107 ? 2.205 -4.054 7.673 1.00 92.81 107 VAL A O 1
ATOM 874 N N . LYS A 1 108 ? 2.976 -6.007 6.866 1.00 89.50 108 LYS A N 1
ATOM 875 C CA . LYS A 1 108 ? 4.132 -5.459 6.132 1.00 89.50 108 LYS A CA 1
ATOM 876 C C . LYS A 1 108 ? 4.115 -5.886 4.659 1.00 89.50 108 LYS A C 1
ATOM 878 O O . LYS A 1 108 ? 3.162 -6.491 4.168 1.00 89.50 108 LYS A O 1
ATOM 883 N N . GLY A 1 109 ? 5.180 -5.527 3.942 1.00 82.69 109 GLY A N 1
ATOM 884 C CA . GLY A 1 109 ? 5.378 -5.905 2.546 1.00 82.69 109 GLY A CA 1
ATOM 885 C C . GLY A 1 109 ? 4.403 -5.207 1.588 1.00 82.69 109 GLY A C 1
ATOM 886 O O . GLY A 1 109 ? 3.971 -4.086 1.864 1.00 82.69 109 GLY A O 1
ATOM 887 N N . PRO A 1 110 ? 4.045 -5.852 0.461 1.00 75.75 110 PRO A N 1
ATOM 888 C CA . PRO A 1 110 ? 3.182 -5.262 -0.570 1.00 75.75 110 PRO A CA 1
ATOM 889 C C . PRO A 1 110 ? 1.795 -4.816 -0.082 1.00 75.75 110 PRO A C 1
ATOM 891 O O . PRO A 1 110 ? 1.154 -3.992 -0.720 1.00 75.75 110 PRO A O 1
ATOM 894 N N . LEU A 1 111 ? 1.329 -5.338 1.054 1.00 79.06 111 LEU A N 1
ATOM 895 C CA . LEU A 1 111 ? -0.008 -5.076 1.593 1.00 79.06 111 LEU A CA 1
ATOM 896 C C . LEU A 1 111 ? -0.028 -3.960 2.640 1.00 79.06 111 LEU A C 1
ATOM 898 O O . LEU A 1 111 ? -1.104 -3.536 3.060 1.00 79.06 111 LEU A O 1
ATOM 902 N N . ALA A 1 112 ? 1.145 -3.476 3.059 1.00 83.25 112 ALA A N 1
ATOM 903 C CA . ALA A 1 112 ? 1.274 -2.491 4.127 1.00 83.25 112 ALA A CA 1
ATOM 904 C C . ALA A 1 112 ? 0.474 -1.213 3.838 1.00 83.25 112 ALA A C 1
ATOM 906 O O . ALA A 1 112 ? -0.178 -0.686 4.731 1.00 83.25 112 ALA A O 1
ATOM 907 N N . GLY A 1 113 ? 0.473 -0.741 2.585 1.00 79.56 113 GLY A N 1
ATOM 908 C CA . GLY A 1 113 ? -0.282 0.453 2.198 1.00 79.56 113 GLY A CA 1
ATOM 909 C C . GLY A 1 113 ? -1.797 0.276 2.318 1.00 79.56 113 GLY A C 1
ATOM 910 O O . GLY A 1 113 ? -2.481 1.185 2.776 1.00 79.56 113 GLY A O 1
ATOM 911 N N . TYR A 1 114 ? -2.326 -0.899 1.956 1.00 83.00 114 TYR A N 1
ATOM 912 C CA . TYR A 1 114 ? -3.749 -1.200 2.137 1.00 83.00 114 TYR A CA 1
ATOM 913 C C . TYR A 1 114 ? -4.111 -1.290 3.622 1.00 83.00 114 TYR A C 1
ATOM 915 O O . TYR A 1 114 ? -5.007 -0.585 4.073 1.00 83.00 114 TYR A O 1
ATOM 923 N N . ALA A 1 115 ? -3.378 -2.100 4.392 1.00 89.44 115 ALA A N 1
ATOM 924 C CA . ALA A 1 115 ? -3.622 -2.262 5.825 1.00 89.44 115 ALA A CA 1
ATOM 925 C C . ALA A 1 115 ? -3.513 -0.939 6.587 1.00 89.44 115 ALA A C 1
ATOM 927 O O . ALA A 1 115 ? -4.272 -0.688 7.514 1.00 89.44 115 ALA A O 1
ATOM 928 N N . GLN A 1 116 ? -2.603 -0.064 6.167 1.00 87.50 116 GLN A N 1
ATOM 929 C CA . GLN A 1 116 ? -2.500 1.271 6.720 1.00 87.50 116 GLN A CA 1
ATOM 930 C C . GLN A 1 116 ? -3.710 2.151 6.393 1.00 87.50 116 GLN A C 1
ATOM 932 O O . GLN A 1 116 ? -4.166 2.882 7.268 1.00 87.50 116 GLN A O 1
ATOM 937 N N . GLY A 1 117 ? -4.223 2.099 5.163 1.00 86.69 117 GLY A N 1
ATOM 938 C CA . GLY A 1 117 ? -5.458 2.797 4.809 1.00 86.69 117 GLY A CA 1
ATOM 939 C C . GLY A 1 117 ? -6.630 2.342 5.682 1.00 86.69 117 GLY A C 1
ATOM 940 O O . GLY A 1 117 ? -7.355 3.176 6.218 1.00 86.69 117 GLY A O 1
ATOM 941 N N . GLU A 1 118 ? -6.757 1.030 5.899 1.00 89.94 118 GLU A N 1
ATOM 942 C CA . GLU A 1 118 ? -7.771 0.467 6.797 1.00 89.94 118 GLU A CA 1
ATOM 943 C C . GLU A 1 118 ? -7.546 0.873 8.258 1.00 89.94 118 GLU A C 1
ATOM 945 O O . GLU A 1 118 ? -8.504 1.207 8.947 1.00 89.94 118 GLU A O 1
ATOM 950 N N . LEU A 1 119 ? -6.296 0.908 8.731 1.00 92.50 119 LEU A N 1
ATOM 951 C CA . LEU A 1 119 ? -5.951 1.364 10.079 1.00 92.50 119 LEU A CA 1
ATOM 952 C C . LEU A 1 119 ? -6.374 2.819 10.313 1.00 92.50 119 LEU A C 1
ATOM 954 O O . LEU A 1 119 ? -7.013 3.114 11.318 1.00 92.50 119 LEU A O 1
ATOM 958 N N . LEU A 1 120 ? -6.039 3.720 9.384 1.00 90.56 120 LEU A N 1
ATOM 959 C CA . LEU A 1 120 ? -6.413 5.134 9.481 1.00 90.56 120 LEU A CA 1
ATOM 960 C C . LEU A 1 120 ? -7.930 5.306 9.434 1.00 90.56 120 LEU A C 1
ATOM 962 O O . LEU A 1 120 ? -8.475 6.008 10.281 1.00 90.56 120 LEU A O 1
ATOM 966 N N . ARG A 1 121 ? -8.621 4.603 8.524 1.00 88.94 121 ARG A N 1
ATOM 967 C CA . ARG A 1 121 ? -10.088 4.626 8.483 1.00 88.94 121 ARG A CA 1
ATOM 968 C C . ARG A 1 121 ? -10.694 4.112 9.785 1.00 88.94 121 ARG A C 1
ATOM 970 O O . ARG A 1 121 ? -11.644 4.696 10.279 1.00 88.94 121 ARG A O 1
ATOM 977 N N . THR A 1 122 ? -10.123 3.059 10.361 1.00 92.00 122 THR A N 1
ATOM 978 C CA . THR A 1 122 ? -10.603 2.493 11.624 1.00 92.00 122 THR A CA 1
ATOM 979 C C . THR A 1 122 ? -10.517 3.518 12.760 1.00 92.00 122 THR A C 1
ATOM 981 O O . THR A 1 122 ? -11.459 3.660 13.532 1.00 92.00 122 THR A O 1
ATOM 984 N N . PHE A 1 123 ? -9.423 4.280 12.843 1.00 92.50 123 PHE A N 1
ATOM 985 C CA . PHE A 1 123 ? -9.315 5.384 13.799 1.00 92.50 123 PHE A CA 1
ATOM 986 C C . PHE A 1 123 ? -10.296 6.529 13.496 1.00 92.50 123 PHE A C 1
ATOM 988 O O . PHE A 1 123 ? -10.910 7.050 14.425 1.00 92.50 123 PHE A O 1
ATOM 995 N N . GLU A 1 124 ? -10.484 6.892 12.221 1.00 89.56 124 GLU A N 1
ATOM 996 C CA . GLU A 1 124 ? -11.486 7.886 11.793 1.00 89.56 124 GLU A CA 1
ATOM 997 C C . GLU A 1 124 ? -12.906 7.475 12.222 1.00 89.56 124 GLU A C 1
ATOM 999 O O . GLU A 1 124 ? -13.610 8.260 12.850 1.00 89.56 124 GLU A O 1
ATOM 1004 N N . GLU A 1 125 ? -13.307 6.227 11.965 1.00 88.44 125 GLU A N 1
ATOM 1005 C CA . GLU A 1 125 ? -14.616 5.666 12.341 1.00 88.44 125 GLU A CA 1
ATOM 1006 C C . GLU A 1 125 ? -14.852 5.688 13.861 1.00 88.44 125 GLU A C 1
ATOM 1008 O O . GLU A 1 125 ? -15.989 5.821 14.313 1.00 88.44 125 GLU A O 1
ATOM 1013 N N . MET A 1 126 ? -13.784 5.592 14.658 1.00 89.94 126 MET A N 1
ATOM 1014 C CA . MET A 1 126 ? -13.840 5.690 16.119 1.00 89.94 126 MET A CA 1
ATOM 1015 C C . MET A 1 126 ? -13.820 7.131 16.653 1.00 89.94 126 MET A C 1
ATOM 1017 O O . MET A 1 126 ? -13.888 7.324 17.867 1.00 89.94 126 MET A O 1
ATOM 1021 N N . GLY A 1 127 ? -13.666 8.142 15.792 1.00 90.44 127 GLY A N 1
ATOM 1022 C CA . GLY A 1 127 ? -13.407 9.523 16.212 1.00 90.44 127 GLY A CA 1
ATOM 1023 C C . GLY A 1 127 ? -12.024 9.725 16.852 1.00 90.44 127 GLY A C 1
ATOM 1024 O O . GLY A 1 127 ? -11.752 10.776 17.428 1.00 90.44 127 GLY A O 1
ATOM 1025 N N . GLN A 1 128 ? -11.128 8.742 16.739 1.00 93.50 128 GLN A N 1
ATOM 1026 C CA . GLN A 1 128 ? -9.761 8.743 17.274 1.00 93.50 128 GLN A CA 1
ATOM 1027 C C . GLN A 1 128 ? -8.783 9.402 16.289 1.00 93.50 128 GLN A C 1
ATOM 1029 O O . GLN A 1 128 ? -7.770 8.841 15.862 1.00 93.50 128 GLN A O 1
ATOM 1034 N N . VAL A 1 129 ? -9.126 10.622 15.875 1.00 93.69 129 VAL A N 1
ATOM 1035 C CA . VAL A 1 129 ? -8.387 11.380 14.856 1.00 93.69 129 VAL A CA 1
ATOM 1036 C C . VAL A 1 129 ? -6.966 11.695 15.327 1.00 93.69 129 VAL A C 1
ATOM 1038 O O . VAL A 1 129 ? -6.027 11.651 14.532 1.00 93.69 129 VAL A O 1
ATOM 1041 N N . ALA A 1 130 ? -6.780 11.963 16.622 1.00 94.12 130 ALA A N 1
ATOM 1042 C CA . ALA A 1 130 ? -5.474 12.279 17.195 1.00 94.12 130 ALA A CA 1
ATOM 1043 C C . ALA A 1 130 ? -4.480 11.113 17.048 1.00 94.12 130 ALA A C 1
ATOM 1045 O O . ALA A 1 130 ? -3.324 11.323 16.680 1.00 94.12 130 ALA A O 1
ATOM 1046 N N . GLU A 1 131 ? -4.931 9.880 17.269 1.00 93.44 131 GLU A N 1
ATOM 1047 C CA . GLU A 1 131 ? -4.136 8.663 17.133 1.00 93.44 131 GLU A CA 1
ATOM 1048 C C . GLU A 1 131 ? -3.759 8.397 15.671 1.00 93.44 131 GLU A C 1
ATOM 1050 O O . GLU A 1 131 ? -2.595 8.101 15.372 1.00 93.44 131 GLU A O 1
ATOM 1055 N N . ALA A 1 132 ? -4.706 8.573 14.742 1.00 92.81 132 ALA A N 1
ATOM 1056 C CA . ALA A 1 132 ? -4.435 8.484 13.307 1.00 92.81 132 ALA A CA 1
ATOM 1057 C C . ALA A 1 132 ? -3.379 9.509 12.863 1.00 92.81 132 ALA A C 1
ATOM 1059 O O . ALA A 1 132 ? -2.424 9.164 12.156 1.00 92.81 132 ALA A O 1
ATOM 1060 N N . VAL A 1 133 ? -3.504 10.757 13.324 1.00 94.75 133 VAL A N 1
ATOM 1061 C CA . VAL A 1 133 ? -2.528 11.814 13.043 1.00 94.75 133 VAL A CA 1
ATOM 1062 C C . VAL A 1 133 ? -1.163 11.480 13.639 1.00 94.75 133 VAL A C 1
ATOM 1064 O O . VAL A 1 133 ? -0.166 11.612 12.933 1.00 94.75 133 VAL A O 1
ATOM 1067 N N . ALA A 1 134 ? -1.087 11.001 14.882 1.00 94.38 134 ALA A N 1
ATOM 1068 C CA . ALA A 1 134 ? 0.183 10.655 15.525 1.00 94.38 134 ALA A CA 1
ATOM 1069 C C . ALA A 1 134 ? 0.959 9.582 14.735 1.00 94.38 134 ALA A C 1
ATOM 1071 O O . ALA A 1 134 ? 2.180 9.671 14.570 1.00 94.38 134 ALA A O 1
ATOM 1072 N N . ILE A 1 135 ? 0.254 8.594 14.172 1.00 91.44 135 ILE A N 1
ATOM 1073 C CA . ILE A 1 135 ? 0.853 7.579 13.292 1.00 91.44 135 ILE A CA 1
ATOM 1074 C C . ILE A 1 135 ? 1.421 8.220 12.022 1.00 91.44 135 ILE A C 1
ATOM 1076 O O . ILE A 1 135 ? 2.546 7.906 11.615 1.00 91.44 135 ILE A O 1
ATOM 1080 N N . LEU A 1 136 ? 0.661 9.109 11.381 1.00 93.00 136 LEU A N 1
ATOM 1081 C CA . LEU A 1 136 ? 1.106 9.809 10.177 1.00 93.00 136 LEU A CA 1
ATOM 1082 C C . LEU A 1 136 ? 2.280 10.754 10.459 1.00 93.00 136 LEU A C 1
ATOM 1084 O O . LEU A 1 136 ? 3.224 10.789 9.671 1.00 93.00 136 LEU A O 1
ATOM 1088 N N . GLN A 1 137 ? 2.269 11.458 11.591 1.00 94.88 137 GLN A N 1
ATOM 1089 C CA . GLN A 1 137 ? 3.343 12.353 12.026 1.00 94.88 137 GLN A CA 1
ATOM 1090 C C . GLN A 1 137 ? 4.650 11.596 12.235 1.00 94.88 137 GLN A C 1
ATOM 1092 O O . GLN A 1 137 ? 5.655 11.947 11.623 1.00 94.88 137 GLN A O 1
ATOM 1097 N N . LYS A 1 138 ? 4.625 10.484 12.978 1.00 93.88 138 LYS A N 1
ATOM 1098 C CA . LYS A 1 138 ? 5.814 9.642 13.178 1.00 93.88 138 LYS A CA 1
ATOM 1099 C C . LYS A 1 138 ? 6.410 9.156 11.853 1.00 93.88 138 LYS A C 1
ATOM 1101 O O . LYS A 1 138 ? 7.626 9.081 11.691 1.00 93.88 138 LYS A O 1
ATOM 1106 N N . ARG A 1 139 ? 5.563 8.823 10.872 1.00 90.69 139 ARG A N 1
ATOM 1107 C CA . ARG A 1 139 ? 6.025 8.459 9.521 1.00 90.69 139 ARG A CA 1
ATOM 1108 C C . ARG A 1 139 ? 6.591 9.653 8.769 1.00 90.69 139 ARG A C 1
ATOM 1110 O O . ARG A 1 139 ? 7.569 9.491 8.051 1.00 90.69 139 ARG A O 1
ATOM 1117 N N . CYS A 1 140 ? 5.971 10.819 8.914 1.00 93.25 140 CYS A N 1
ATOM 1118 C CA . CYS A 1 140 ? 6.417 12.058 8.292 1.00 93.25 140 CYS A CA 1
ATOM 1119 C C . CYS A 1 140 ? 7.804 12.464 8.808 1.00 93.25 140 CYS A C 1
ATOM 1121 O O . CYS A 1 140 ? 8.629 12.924 8.026 1.00 93.25 140 CYS A O 1
ATOM 1123 N N . GLU A 1 141 ? 8.074 12.260 10.097 1.00 93.56 141 GLU A N 1
ATOM 1124 C CA . GLU A 1 141 ? 9.378 12.495 10.730 1.00 93.56 141 GLU A CA 1
ATOM 1125 C C . GLU A 1 141 ? 10.442 11.493 10.267 1.00 93.56 141 GLU A C 1
ATOM 1127 O O . GLU A 1 141 ? 11.592 11.863 10.055 1.00 93.56 141 GLU A O 1
ATOM 1132 N N . ALA A 1 142 ? 10.057 10.230 10.062 1.00 92.50 142 ALA A N 1
ATOM 1133 C CA . ALA A 1 142 ? 10.950 9.192 9.549 1.00 92.50 142 ALA A CA 1
ATOM 1134 C C . ALA A 1 142 ? 11.172 9.259 8.022 1.00 92.50 142 ALA A C 1
ATOM 1136 O O . ALA A 1 142 ? 12.042 8.563 7.494 1.00 92.50 142 ALA A O 1
ATOM 1137 N N . ALA A 1 143 ? 10.376 10.044 7.291 1.00 91.25 143 ALA A N 1
ATOM 1138 C CA . ALA A 1 143 ? 10.454 10.134 5.839 1.00 91.25 143 ALA A CA 1
ATOM 1139 C C . ALA A 1 143 ? 11.672 10.961 5.404 1.00 91.25 143 ALA A C 1
ATOM 1141 O O . ALA A 1 143 ? 11.771 12.153 5.683 1.00 91.25 143 ALA A O 1
ATOM 1142 N N . THR A 1 144 ? 12.581 10.332 4.658 1.00 91.12 144 THR A N 1
ATOM 1143 C CA . THR A 1 144 ? 13.778 10.989 4.106 1.00 91.12 144 THR A CA 1
ATOM 1144 C C . THR A 1 144 ? 13.529 11.650 2.750 1.00 91.12 144 THR A C 1
ATOM 1146 O O . THR A 1 144 ? 14.227 12.590 2.375 1.00 91.12 144 THR A O 1
ATOM 1149 N N . ASP A 1 145 ? 12.530 11.174 2.007 1.00 91.50 145 ASP A N 1
ATOM 1150 C CA . ASP A 1 145 ? 12.158 11.694 0.695 1.00 91.50 145 ASP A CA 1
ATOM 1151 C C . ASP A 1 145 ? 11.072 12.776 0.802 1.00 91.50 145 ASP A C 1
ATOM 1153 O O . ASP A 1 145 ? 10.048 12.591 1.468 1.00 91.50 145 ASP A O 1
ATOM 1157 N N . LYS A 1 146 ? 11.269 13.892 0.087 1.00 92.75 146 LYS A N 1
ATOM 1158 C CA . LYS A 1 146 ? 10.348 15.038 0.100 1.00 92.75 146 LYS A CA 1
ATOM 1159 C C . LYS A 1 146 ? 8.950 14.679 -0.410 1.00 92.75 146 LYS A C 1
ATOM 1161 O O . LYS A 1 146 ? 7.979 15.151 0.172 1.00 92.75 146 LYS A O 1
ATOM 1166 N N . GLY A 1 147 ? 8.830 13.831 -1.434 1.00 92.19 147 GLY A N 1
ATOM 1167 C CA . GLY A 1 147 ? 7.522 13.438 -1.974 1.00 92.19 147 GLY A CA 1
ATOM 1168 C C . GLY A 1 147 ? 6.725 12.565 -1.004 1.00 92.19 147 GLY A C 1
ATOM 1169 O O . GLY A 1 147 ? 5.529 12.776 -0.802 1.00 92.19 147 GLY A O 1
ATOM 1170 N N . ALA A 1 148 ? 7.397 11.635 -0.319 1.00 90.50 148 ALA A N 1
ATOM 1171 C CA . ALA A 1 148 ? 6.788 10.870 0.768 1.00 90.50 148 ALA A CA 1
ATOM 1172 C C . ALA A 1 148 ? 6.335 11.782 1.922 1.00 90.50 148 ALA A C 1
ATOM 1174 O O . ALA A 1 148 ? 5.211 11.638 2.404 1.00 90.50 148 ALA A O 1
ATOM 1175 N N . LYS A 1 149 ? 7.172 12.746 2.330 1.00 94.62 149 LYS A N 1
ATOM 1176 C CA . LYS A 1 149 ? 6.832 13.725 3.373 1.00 94.62 149 LYS A CA 1
ATOM 1177 C C . LYS A 1 149 ? 5.615 14.572 2.987 1.00 94.62 149 LYS A C 1
ATOM 1179 O O . LYS A 1 149 ? 4.678 14.678 3.773 1.00 94.62 149 LYS A O 1
ATOM 1184 N N . LEU A 1 150 ? 5.599 15.112 1.767 1.00 95.06 150 LEU A N 1
ATOM 1185 C CA . LEU A 1 150 ? 4.484 15.894 1.230 1.00 95.06 150 LEU A CA 1
ATOM 1186 C C . LEU A 1 150 ? 3.176 15.097 1.259 1.00 95.06 150 LEU A C 1
ATOM 1188 O O . LEU A 1 150 ? 2.162 15.584 1.752 1.00 95.06 150 LEU A O 1
ATOM 1192 N N . SER A 1 151 ? 3.202 13.849 0.786 1.00 91.88 151 SER A N 1
ATOM 1193 C CA . SER A 1 151 ? 2.000 13.017 0.778 1.00 91.88 151 SER A CA 1
ATOM 1194 C C . SER A 1 151 ? 1.488 12.694 2.188 1.00 91.88 151 SER A C 1
ATOM 1196 O O . SER A 1 151 ? 0.281 12.704 2.421 1.00 91.88 151 SER A O 1
ATOM 1198 N N . LEU A 1 152 ? 2.384 12.457 3.150 1.00 93.06 152 LEU A N 1
ATOM 1199 C CA . LEU A 1 152 ? 2.012 12.225 4.549 1.00 93.06 152 LEU A CA 1
ATOM 1200 C C . LEU A 1 152 ? 1.393 13.467 5.196 1.00 93.06 152 LEU A C 1
ATOM 1202 O O . LEU A 1 152 ? 0.383 13.353 5.885 1.00 93.06 152 LEU A O 1
ATOM 1206 N N . LEU A 1 153 ? 1.960 14.649 4.945 1.00 95.25 153 LEU A N 1
ATOM 1207 C CA . LEU A 1 153 ? 1.390 15.914 5.412 1.00 95.25 153 LEU A CA 1
ATOM 1208 C C . LEU A 1 153 ? 0.012 16.160 4.802 1.00 95.25 153 LEU A C 1
ATOM 1210 O O . LEU A 1 153 ? -0.913 16.534 5.520 1.00 95.25 153 LEU A O 1
ATOM 1214 N N . LYS A 1 154 ? -0.154 15.874 3.507 1.00 94.25 154 LYS A N 1
ATOM 1215 C CA . LYS A 1 154 ? -1.458 15.959 2.848 1.00 94.25 154 LYS A CA 1
ATOM 1216 C C . LYS A 1 154 ? -2.470 15.002 3.480 1.00 94.25 154 LYS A C 1
ATOM 1218 O O . LYS A 1 154 ? -3.594 15.409 3.737 1.00 94.25 154 LYS A O 1
ATOM 1223 N N . GLN A 1 155 ? -2.076 13.766 3.795 1.00 92.31 155 GLN A N 1
ATOM 1224 C CA . GLN A 1 155 ? -2.951 12.817 4.495 1.00 92.31 155 GLN A CA 1
ATOM 1225 C C . GLN A 1 155 ? -3.384 13.335 5.873 1.00 92.31 155 GLN A C 1
ATOM 1227 O O . GLN A 1 155 ? -4.542 13.156 6.231 1.00 92.31 155 GLN A O 1
ATOM 1232 N N . ILE A 1 156 ? -2.493 13.999 6.621 1.00 95.25 156 ILE A N 1
ATOM 1233 C CA . ILE A 1 156 ? -2.828 14.645 7.903 1.00 95.25 156 ILE A CA 1
ATOM 1234 C C . ILE A 1 156 ? -3.839 15.780 7.693 1.00 95.25 156 ILE A C 1
ATOM 1236 O O . ILE A 1 156 ? -4.832 15.852 8.413 1.00 95.25 156 ILE A O 1
ATOM 1240 N N . ALA A 1 157 ? -3.612 16.648 6.705 1.00 95.69 157 ALA A N 1
ATOM 1241 C CA . ALA A 1 157 ? -4.510 17.761 6.404 1.00 95.69 157 ALA A CA 1
ATOM 1242 C C . ALA A 1 157 ? -5.900 17.273 5.955 1.00 95.69 157 ALA A C 1
ATOM 1244 O O . ALA A 1 157 ? -6.916 17.712 6.492 1.00 95.69 157 ALA A O 1
ATOM 1245 N N . ASP A 1 158 ? -5.942 16.305 5.032 1.00 92.31 158 ASP A N 1
ATOM 1246 C CA . ASP A 1 158 ? -7.174 15.670 4.555 1.00 92.31 158 ASP A CA 1
ATOM 1247 C C . ASP A 1 158 ? -7.935 14.996 5.713 1.00 92.31 158 ASP A C 1
ATOM 1249 O O . ASP A 1 158 ? -9.162 15.042 5.762 1.00 92.31 158 ASP A O 1
ATOM 1253 N N . LEU A 1 159 ? -7.215 14.363 6.645 1.00 92.56 159 LEU A N 1
ATOM 1254 C CA . LEU A 1 159 ? -7.782 13.705 7.821 1.00 92.56 159 LEU A CA 1
ATOM 1255 C C . LEU A 1 159 ? -8.450 14.709 8.771 1.00 92.56 159 LEU A C 1
ATOM 1257 O O . LEU A 1 159 ? -9.587 14.479 9.181 1.00 92.56 159 LEU A O 1
ATOM 1261 N N . TYR A 1 160 ? -7.797 15.832 9.082 1.00 95.44 160 TYR A N 1
ATOM 1262 C CA . TYR A 1 160 ? -8.419 16.899 9.874 1.00 95.44 160 TYR A CA 1
ATOM 1263 C C . TYR A 1 160 ? -9.644 17.492 9.174 1.00 95.44 160 TYR A C 1
ATOM 1265 O O . TYR A 1 160 ? -10.698 17.628 9.794 1.00 95.44 160 TYR A O 1
ATOM 1273 N N . ALA A 1 161 ? -9.538 17.760 7.868 1.00 93.69 161 ALA A N 1
ATOM 1274 C CA . ALA A 1 161 ? -10.630 18.322 7.080 1.00 93.69 161 ALA A CA 1
ATOM 1275 C C . ALA A 1 161 ? -11.864 17.405 7.062 1.00 93.69 161 ALA A C 1
ATOM 1277 O O . ALA A 1 161 ? -12.978 17.867 7.293 1.00 93.69 161 ALA A O 1
ATOM 1278 N N . ARG A 1 162 ? -11.680 16.091 6.855 1.00 92.81 162 ARG A N 1
ATOM 1279 C CA . ARG A 1 162 ? -12.781 15.107 6.888 1.00 92.81 162 ARG A CA 1
ATOM 1280 C C . ARG A 1 162 ? -13.469 15.002 8.250 1.00 92.81 162 ARG A C 1
ATOM 1282 O O . ARG A 1 162 ? -14.617 14.574 8.304 1.00 92.81 162 ARG A O 1
ATOM 1289 N N . ASN A 1 163 ? -12.780 15.376 9.326 1.00 93.19 163 ASN A N 1
ATOM 1290 C CA . ASN A 1 163 ? -13.290 15.313 10.695 1.00 93.19 163 ASN A CA 1
ATOM 1291 C C . ASN A 1 163 ? -13.734 16.682 11.239 1.00 93.19 163 ASN A C 1
ATOM 1293 O O . ASN A 1 163 ? -13.927 16.822 12.444 1.00 93.19 163 ASN A O 1
ATOM 1297 N N . ASN A 1 164 ? -13.930 17.675 10.361 1.00 93.94 164 ASN A N 1
ATOM 1298 C CA . ASN A 1 164 ? -14.374 19.034 10.699 1.00 93.94 164 ASN A CA 1
ATOM 1299 C C . ASN A 1 164 ? -13.457 19.775 11.693 1.00 93.94 164 ASN A C 1
ATOM 1301 O O . ASN A 1 164 ? -13.895 20.704 12.368 1.00 93.94 164 ASN A O 1
ATOM 1305 N N . ASP A 1 165 ? -12.181 19.392 11.785 1.00 95.38 165 ASP A N 1
ATOM 1306 C CA . ASP A 1 165 ? -11.173 20.122 12.563 1.00 95.38 165 ASP A CA 1
ATOM 1307 C C . ASP A 1 165 ? -10.514 21.171 11.650 1.00 95.38 165 ASP A C 1
ATOM 1309 O O . ASP A 1 165 ? -9.367 21.034 11.215 1.00 95.38 165 ASP A O 1
ATOM 1313 N N . GLU A 1 166 ? -11.308 22.173 11.257 1.00 96.38 166 GLU A N 1
ATOM 1314 C CA . GLU A 1 166 ? -10.966 23.141 10.205 1.00 96.38 166 GLU A CA 1
ATOM 1315 C C . GLU A 1 166 ? -9.679 23.911 10.511 1.00 96.38 166 GLU A C 1
ATOM 1317 O O . GLU A 1 166 ? -8.822 24.048 9.640 1.00 96.38 166 GLU A O 1
ATOM 1322 N N . GLU A 1 167 ? -9.495 24.355 11.756 1.00 97.44 167 GLU A N 1
ATOM 1323 C CA . GLU A 1 167 ? -8.299 25.098 12.168 1.00 97.44 167 GLU A CA 1
ATOM 1324 C C . GLU A 1 167 ? -7.025 24.262 11.993 1.00 97.44 167 GLU A C 1
ATOM 1326 O O . GLU A 1 167 ? -6.028 24.742 11.446 1.00 97.44 167 GLU A O 1
ATOM 1331 N N . LYS A 1 168 ? -7.049 22.984 12.397 1.00 97.00 168 LYS A N 1
ATOM 1332 C CA . LYS A 1 168 ? -5.891 22.097 12.222 1.00 97.00 168 LYS A CA 1
ATOM 1333 C C . LYS A 1 168 ? -5.690 21.683 10.772 1.00 97.00 168 LYS A C 1
ATOM 1335 O O . LYS A 1 168 ? -4.544 21.503 10.359 1.00 97.00 168 LYS A O 1
ATOM 1340 N N . ALA A 1 169 ? -6.765 21.554 9.996 1.00 97.19 169 ALA A N 1
ATOM 1341 C CA . ALA A 1 169 ? -6.671 21.324 8.561 1.00 97.19 169 ALA A CA 1
ATOM 1342 C C . ALA A 1 169 ? -5.969 22.499 7.867 1.00 97.19 169 ALA A C 1
ATOM 1344 O O . ALA A 1 169 ? -4.999 22.275 7.143 1.00 97.19 169 ALA A O 1
ATOM 1345 N N . ILE A 1 170 ? -6.393 23.738 8.145 1.00 97.69 170 ILE A N 1
ATOM 1346 C CA . ILE A 1 170 ? -5.764 24.961 7.625 1.00 97.69 170 ILE A CA 1
ATOM 1347 C C . ILE A 1 170 ? -4.291 25.004 8.027 1.00 97.69 170 ILE A C 1
ATOM 1349 O O . ILE A 1 170 ? -3.436 25.101 7.155 1.00 97.69 170 ILE A O 1
ATOM 1353 N N . ALA A 1 171 ? -3.970 24.811 9.310 1.00 97.62 171 ALA A N 1
ATOM 1354 C CA . ALA A 1 171 ? -2.582 24.813 9.773 1.00 97.62 171 ALA A CA 1
ATOM 1355 C C . ALA A 1 171 ? -1.718 23.741 9.077 1.00 97.62 171 ALA A C 1
ATOM 1357 O O . ALA A 1 171 ? -0.548 23.975 8.762 1.00 97.62 171 ALA A O 1
ATOM 1358 N N . ALA A 1 172 ? -2.279 22.558 8.813 1.00 96.50 172 ALA A N 1
ATOM 1359 C CA . ALA A 1 172 ? -1.589 21.502 8.080 1.00 96.50 172 ALA A CA 1
ATOM 1360 C C . ALA A 1 172 ? -1.387 21.857 6.595 1.00 96.50 172 ALA A C 1
ATOM 1362 O O . ALA A 1 172 ? -0.318 21.578 6.049 1.00 96.50 172 ALA A O 1
ATOM 1363 N N . TYR A 1 173 ? -2.363 22.499 5.948 1.00 97.50 173 TYR A N 1
ATOM 1364 C CA . TYR A 1 173 ? -2.224 22.986 4.573 1.00 97.50 173 TYR A CA 1
ATOM 1365 C C . TYR A 1 173 ? -1.251 24.161 4.455 1.00 97.50 173 TYR A C 1
ATOM 1367 O O . TYR A 1 173 ? -0.415 24.154 3.553 1.00 97.50 173 TYR A O 1
ATOM 1375 N N . ASP A 1 174 ? -1.276 25.111 5.387 1.00 97.62 174 ASP A N 1
ATOM 1376 C CA . ASP A 1 174 ? -0.324 26.224 5.445 1.00 97.62 174 ASP A CA 1
ATOM 1377 C C . ASP A 1 174 ? 1.103 25.713 5.625 1.00 97.62 174 ASP A C 1
ATOM 1379 O O . ASP A 1 174 ? 2.036 26.181 4.972 1.00 97.62 174 ASP A O 1
ATOM 1383 N N . ARG A 1 175 ? 1.280 24.678 6.453 1.00 96.25 175 ARG A N 1
ATOM 1384 C CA . ARG A 1 175 ? 2.564 23.991 6.587 1.00 96.25 175 ARG A CA 1
ATOM 1385 C C . ARG A 1 175 ? 3.033 23.398 5.258 1.00 96.25 175 ARG A C 1
ATOM 1387 O O . ARG A 1 175 ? 4.211 23.520 4.933 1.00 96.25 175 ARG A O 1
ATOM 1394 N N . ILE A 1 176 ? 2.146 22.770 4.483 1.00 96.12 176 ILE A N 1
ATOM 1395 C CA . ILE A 1 176 ? 2.490 22.264 3.145 1.00 96.12 176 ILE A CA 1
ATOM 1396 C C . ILE A 1 176 ? 2.898 23.422 2.228 1.00 96.12 176 ILE A C 1
ATOM 1398 O O . ILE A 1 176 ? 3.955 23.351 1.604 1.00 96.12 176 ILE A O 1
ATOM 1402 N N . ALA A 1 177 ? 2.102 24.490 2.177 1.00 95.25 177 ALA A N 1
ATOM 1403 C CA . ALA A 1 177 ? 2.365 25.654 1.333 1.00 95.25 177 ALA A CA 1
ATOM 1404 C C . ALA A 1 177 ? 3.658 26.401 1.717 1.00 95.25 177 ALA A C 1
ATOM 1406 O O . ALA A 1 177 ? 4.303 26.993 0.855 1.00 95.25 177 ALA A O 1
ATOM 1407 N N . GLY A 1 178 ? 4.053 26.361 2.993 1.00 95.62 178 GLY A N 1
ATOM 1408 C CA . GLY A 1 178 ? 5.301 26.944 3.484 1.00 95.62 178 GLY A CA 1
ATOM 1409 C C . GLY A 1 178 ? 6.533 26.048 3.310 1.00 95.62 178 GLY A C 1
ATOM 1410 O O . GLY A 1 178 ? 7.627 26.558 3.077 1.00 95.62 178 GLY A O 1
ATOM 1411 N N . GLU A 1 179 ? 6.388 24.722 3.419 1.00 95.12 179 GLU A N 1
ATOM 1412 C CA . GLU A 1 179 ? 7.509 23.774 3.301 1.00 95.12 179 GLU A CA 1
ATOM 1413 C C . GLU A 1 179 ? 7.816 23.351 1.853 1.00 95.12 179 GLU A C 1
ATOM 1415 O O . GLU A 1 179 ? 8.925 22.876 1.589 1.00 95.12 179 GLU A O 1
ATOM 1420 N N . PHE A 1 180 ? 6.859 23.488 0.929 1.00 96.38 180 PHE A N 1
ATOM 1421 C CA . PHE A 1 180 ? 6.980 22.999 -0.444 1.00 96.38 180 PHE A CA 1
ATOM 1422 C C . PHE A 1 180 ? 6.611 24.067 -1.464 1.00 96.38 180 PHE A C 1
ATOM 1424 O O . PHE A 1 180 ? 5.555 24.689 -1.406 1.00 96.38 180 PHE A O 1
ATOM 1431 N N . THR A 1 181 ? 7.465 24.216 -2.471 1.00 96.31 181 THR A N 1
ATOM 1432 C CA . THR A 1 181 ? 7.222 25.114 -3.604 1.00 96.31 181 THR A CA 1
ATOM 1433 C C . THR A 1 181 ? 6.671 24.359 -4.813 1.00 96.31 181 THR A C 1
ATOM 1435 O O . THR A 1 181 ? 6.989 23.188 -5.037 1.00 96.31 181 THR A O 1
ATOM 1438 N N . SER A 1 182 ? 5.924 25.048 -5.681 1.00 94.31 182 SER A N 1
ATOM 1439 C CA . SER A 1 182 ? 5.451 24.468 -6.949 1.00 94.31 182 SER A CA 1
ATOM 1440 C C . SER A 1 182 ? 6.601 23.946 -7.820 1.00 94.31 182 SER A C 1
ATOM 1442 O O . SER A 1 182 ? 6.452 22.936 -8.500 1.00 94.31 182 SER A O 1
ATOM 1444 N N . ALA A 1 183 ? 7.772 24.592 -7.770 1.00 95.94 183 ALA A N 1
ATOM 1445 C CA . ALA A 1 183 ? 8.966 24.143 -8.485 1.00 95.94 183 ALA A CA 1
ATOM 1446 C C . ALA A 1 183 ? 9.501 22.799 -7.956 1.00 95.94 183 ALA A C 1
ATOM 1448 O O . ALA A 1 183 ? 9.950 21.961 -8.739 1.00 95.94 183 ALA A O 1
ATOM 1449 N N . GLU A 1 184 ? 9.440 22.565 -6.644 1.00 95.75 184 GLU A N 1
ATOM 1450 C CA . GLU A 1 184 ? 9.825 21.282 -6.052 1.00 95.75 184 GLU A CA 1
ATOM 1451 C C . GLU A 1 184 ? 8.835 20.177 -6.402 1.00 95.75 184 GLU A C 1
ATOM 1453 O O . GLU A 1 184 ? 9.267 19.083 -6.765 1.00 95.75 184 GLU A O 1
ATOM 1458 N N . VAL A 1 185 ? 7.530 20.457 -6.345 1.00 95.00 185 VAL A N 1
ATOM 1459 C CA . VAL A 1 185 ? 6.490 19.504 -6.768 1.00 95.00 185 VAL A CA 1
ATOM 1460 C C . VAL A 1 185 ? 6.674 19.140 -8.241 1.00 95.00 185 VAL A C 1
ATOM 1462 O O . VAL A 1 185 ? 6.680 17.963 -8.599 1.00 95.00 185 VAL A O 1
ATOM 1465 N N . GLU A 1 186 ? 6.938 20.125 -9.097 1.00 96.69 186 GLU A N 1
ATOM 1466 C CA . GLU A 1 186 ? 7.200 19.885 -10.514 1.00 96.69 186 GLU A CA 1
ATOM 1467 C C . GLU A 1 186 ? 8.489 19.078 -10.740 1.00 96.69 186 GLU A C 1
ATOM 1469 O O . GLU A 1 186 ? 8.531 18.190 -11.593 1.00 96.69 186 GLU A O 1
ATOM 1474 N N . LYS A 1 187 ? 9.535 19.303 -9.935 1.00 96.69 187 LYS A N 1
ATOM 1475 C CA . LYS A 1 187 ? 10.747 18.471 -9.958 1.00 96.69 187 LYS A CA 1
ATOM 1476 C C . LYS A 1 187 ? 10.448 17.018 -9.577 1.00 96.69 187 LYS A C 1
ATOM 1478 O O . LYS A 1 187 ? 10.985 16.115 -10.214 1.00 96.69 187 LYS A O 1
ATOM 1483 N N . MET A 1 188 ? 9.599 16.784 -8.574 1.00 96.25 188 MET A N 1
ATOM 1484 C CA . MET A 1 188 ? 9.178 15.436 -8.169 1.00 96.25 188 MET A CA 1
ATOM 1485 C C . MET A 1 188 ? 8.400 14.738 -9.292 1.00 96.25 188 MET A C 1
ATOM 1487 O O . MET A 1 188 ? 8.743 13.617 -9.667 1.00 96.25 188 MET A O 1
ATOM 1491 N N . LYS A 1 189 ? 7.430 15.429 -9.907 1.00 97.31 189 LYS A N 1
ATOM 1492 C CA . LYS A 1 189 ? 6.679 14.928 -11.072 1.00 97.31 189 LYS A CA 1
ATOM 1493 C C . LYS A 1 189 ? 7.605 14.535 -12.222 1.00 97.31 189 LYS A C 1
ATOM 1495 O O . LYS A 1 189 ? 7.524 13.415 -12.723 1.00 97.31 189 LYS A O 1
ATOM 1500 N N . LYS A 1 190 ? 8.529 15.426 -12.597 1.00 97.25 190 LYS A N 1
ATOM 1501 C CA . LYS A 1 190 ? 9.519 15.162 -13.651 1.00 97.25 190 LYS A CA 1
ATOM 1502 C C . LYS A 1 190 ? 10.414 13.977 -13.315 1.00 97.25 190 LYS A C 1
ATOM 1504 O O . LYS A 1 190 ? 10.651 13.152 -14.185 1.00 97.25 190 LYS A O 1
ATOM 1509 N N . ALA A 1 191 ? 10.869 13.851 -12.070 1.00 96.94 191 ALA A N 1
ATOM 1510 C CA . ALA A 1 191 ? 11.667 12.703 -11.644 1.00 96.94 191 ALA A CA 1
ATOM 1511 C C . ALA A 1 191 ? 10.883 11.382 -11.749 1.00 96.94 191 ALA A C 1
ATOM 1513 O O . ALA A 1 191 ? 11.436 10.374 -12.185 1.00 96.94 191 ALA A O 1
ATOM 1514 N N . ALA A 1 192 ? 9.593 11.383 -11.397 1.00 96.75 192 ALA A N 1
ATOM 1515 C CA . ALA A 1 192 ? 8.734 10.207 -11.518 1.00 96.75 192 ALA A CA 1
ATOM 1516 C C . ALA A 1 192 ? 8.482 9.806 -12.982 1.00 96.75 192 ALA A C 1
ATOM 1518 O O . ALA A 1 192 ? 8.550 8.618 -13.296 1.00 96.75 192 ALA A O 1
ATOM 1519 N N . ALA A 1 193 ? 8.242 10.775 -13.871 1.00 97.62 193 ALA A N 1
ATOM 1520 C CA . ALA A 1 193 ? 8.112 10.540 -15.309 1.00 97.62 193 ALA A CA 1
ATOM 1521 C C . ALA A 1 193 ? 9.433 10.058 -15.935 1.00 97.62 193 ALA A C 1
ATOM 1523 O O . ALA A 1 193 ? 9.453 9.058 -16.649 1.00 97.62 193 ALA A O 1
ATOM 1524 N N . GLN A 1 194 ? 10.550 10.720 -15.617 1.00 97.75 194 GLN A N 1
ATOM 1525 C CA . GLN A 1 194 ? 11.863 10.378 -16.163 1.00 97.75 194 GLN A CA 1
ATOM 1526 C C . GLN A 1 194 ? 12.300 8.971 -15.756 1.00 97.75 194 GLN A C 1
ATOM 1528 O O . GLN A 1 194 ? 12.793 8.230 -16.598 1.00 97.75 194 GLN A O 1
ATOM 1533 N N . TYR A 1 195 ? 12.035 8.565 -14.509 1.00 97.62 195 TYR A N 1
ATOM 1534 C CA . TYR A 1 195 ? 12.307 7.203 -14.050 1.00 97.62 195 TYR A CA 1
ATOM 1535 C C . TYR A 1 195 ? 11.728 6.151 -15.005 1.00 97.62 195 TYR A C 1
ATOM 1537 O O . TYR A 1 195 ? 12.409 5.187 -15.337 1.00 97.62 195 TYR A O 1
ATOM 1545 N N . VAL A 1 196 ? 10.490 6.340 -15.472 1.00 97.06 196 VAL A N 1
ATOM 1546 C CA . VAL A 1 196 ? 9.840 5.418 -16.411 1.00 97.06 196 VAL A CA 1
ATOM 1547 C C . VAL A 1 196 ? 10.598 5.348 -17.732 1.00 97.06 196 VAL A C 1
ATOM 1549 O O . VAL A 1 196 ? 10.877 4.253 -18.220 1.00 97.06 196 VAL A O 1
ATOM 1552 N N . LEU A 1 197 ? 10.900 6.509 -18.311 1.00 97.75 197 LEU A N 1
ATOM 1553 C CA . LEU A 1 197 ? 11.576 6.606 -19.602 1.00 97.75 197 LEU A CA 1
ATOM 1554 C C . LEU A 1 197 ? 12.970 5.967 -19.533 1.00 97.75 197 LEU A C 1
ATOM 1556 O O . LEU A 1 197 ? 13.325 5.182 -20.410 1.00 97.75 197 LEU A O 1
ATOM 1560 N N . ASP A 1 198 ? 13.699 6.205 -18.441 1.00 98.12 198 ASP A N 1
ATOM 1561 C CA . ASP A 1 198 ? 15.005 5.595 -18.186 1.00 98.12 198 ASP A CA 1
ATOM 1562 C C . ASP A 1 198 ? 14.902 4.066 -18.058 1.00 98.12 198 ASP A C 1
ATOM 1564 O O . ASP A 1 198 ? 15.746 3.337 -18.581 1.00 98.12 198 ASP A O 1
ATOM 1568 N N . GLN A 1 199 ? 13.859 3.547 -17.393 1.00 97.88 199 GLN A N 1
ATOM 1569 C CA . GLN A 1 199 ? 13.642 2.097 -17.315 1.00 97.88 199 GLN A CA 1
ATOM 1570 C C . GLN A 1 199 ? 13.308 1.490 -18.686 1.00 97.88 199 GLN A C 1
ATOM 1572 O O . GLN A 1 199 ? 13.722 0.366 -18.963 1.00 97.88 199 GLN A O 1
ATOM 1577 N N . ALA A 1 200 ? 12.594 2.209 -19.556 1.00 97.44 200 ALA A N 1
ATOM 1578 C CA . ALA A 1 200 ? 12.335 1.748 -20.920 1.00 97.44 200 ALA A CA 1
ATOM 1579 C C . ALA A 1 200 ? 13.623 1.668 -21.749 1.00 97.44 200 ALA A C 1
ATOM 1581 O O . ALA A 1 200 ? 13.845 0.681 -22.454 1.00 97.44 200 ALA A O 1
ATOM 1582 N N . ASP A 1 201 ? 14.503 2.661 -21.611 1.00 98.06 201 ASP A N 1
ATOM 1583 C CA . ASP A 1 201 ? 15.831 2.639 -22.229 1.00 98.06 201 ASP A CA 1
ATOM 1584 C C . ASP A 1 201 ? 16.684 1.477 -21.725 1.00 98.06 201 ASP A C 1
ATOM 1586 O O . ASP A 1 201 ? 17.323 0.779 -22.517 1.00 98.06 201 ASP A O 1
ATOM 1590 N N . GLU A 1 202 ? 16.634 1.202 -20.425 1.00 98.12 202 GLU A N 1
ATOM 1591 C CA . GLU A 1 202 ? 17.319 0.058 -19.834 1.00 98.12 202 GLU A CA 1
ATOM 1592 C C . GLU A 1 202 ? 16.770 -1.280 -20.352 1.00 98.12 202 GLU A C 1
ATOM 1594 O O . GLU A 1 202 ? 17.544 -2.177 -20.692 1.00 98.12 202 GLU A O 1
ATOM 1599 N N . VAL A 1 203 ? 15.448 -1.415 -20.493 1.00 97.81 203 VAL A N 1
ATOM 1600 C CA . VAL A 1 203 ? 14.810 -2.600 -21.092 1.00 97.81 203 VAL A CA 1
ATOM 1601 C C . VAL A 1 203 ? 15.300 -2.820 -22.520 1.00 97.81 203 VAL A C 1
ATOM 1603 O O . VAL A 1 203 ? 15.704 -3.932 -22.864 1.00 97.81 203 VAL A O 1
ATOM 1606 N N . ILE A 1 204 ? 15.313 -1.771 -23.342 1.00 97.44 204 ILE A N 1
ATOM 1607 C CA . ILE A 1 204 ? 15.807 -1.836 -24.723 1.00 97.44 204 ILE A CA 1
ATOM 1608 C C . ILE A 1 204 ? 17.286 -2.239 -24.744 1.00 97.44 204 ILE A C 1
ATOM 1610 O O . ILE A 1 204 ? 17.675 -3.141 -25.490 1.00 97.44 204 ILE A O 1
ATOM 1614 N N . ARG A 1 205 ? 18.114 -1.631 -23.887 1.00 97.81 205 ARG A N 1
ATOM 1615 C CA . ARG A 1 205 ? 19.542 -1.950 -23.764 1.00 97.81 205 ARG A CA 1
ATOM 1616 C C . ARG A 1 205 ? 19.770 -3.416 -23.390 1.00 97.81 205 ARG A C 1
ATOM 1618 O O . ARG A 1 205 ? 20.603 -4.082 -24.003 1.00 97.81 205 ARG A O 1
ATOM 1625 N N . LEU A 1 206 ? 19.033 -3.933 -22.407 1.00 97.69 206 LEU A N 1
ATOM 1626 C CA . LEU A 1 206 ? 19.131 -5.327 -21.968 1.00 97.69 206 LEU A CA 1
ATOM 1627 C C . LEU A 1 206 ? 18.687 -6.298 -23.063 1.00 97.69 206 LEU A C 1
ATOM 1629 O O . LEU A 1 206 ? 19.339 -7.319 -23.278 1.00 97.69 206 LEU A O 1
ATOM 1633 N N . ARG A 1 207 ? 17.622 -5.971 -23.796 1.00 95.81 207 ARG A N 1
ATOM 1634 C CA . ARG A 1 207 ? 17.135 -6.804 -24.900 1.00 95.81 207 ARG A CA 1
ATOM 1635 C C . ARG A 1 207 ? 18.087 -6.824 -26.096 1.00 95.81 207 ARG A C 1
ATOM 1637 O O . ARG A 1 207 ? 18.311 -7.898 -26.646 1.00 95.81 207 ARG A O 1
ATOM 1644 N N . ASN A 1 208 ? 18.726 -5.698 -26.427 1.00 95.56 208 ASN A N 1
ATOM 1645 C CA . ASN A 1 208 ? 19.826 -5.653 -27.403 1.00 95.56 208 ASN A CA 1
ATOM 1646 C C . ASN A 1 208 ? 20.998 -6.565 -27.006 1.00 95.56 208 ASN A C 1
ATOM 1648 O O . ASN A 1 208 ? 21.670 -7.121 -27.865 1.00 95.56 208 ASN A O 1
ATOM 1652 N N . ALA A 1 209 ? 21.230 -6.744 -25.704 1.00 96.75 209 ALA A N 1
ATOM 1653 C CA . ALA A 1 209 ? 22.231 -7.665 -25.173 1.00 96.75 209 ALA A CA 1
ATOM 1654 C C . ALA A 1 209 ? 21.712 -9.108 -24.997 1.00 96.75 209 ALA A C 1
ATOM 1656 O O . ALA A 1 209 ? 22.374 -9.911 -24.343 1.00 96.75 209 ALA A O 1
ATOM 1657 N N . HIS A 1 210 ? 20.523 -9.437 -25.519 1.00 94.94 210 HIS A N 1
ATOM 1658 C CA . HIS A 1 210 ? 19.834 -10.723 -25.346 1.00 94.94 210 HIS A CA 1
ATOM 1659 C C . HIS A 1 210 ? 19.574 -11.129 -23.878 1.00 94.94 210 HIS A C 1
ATOM 1661 O O . HIS A 1 210 ? 19.368 -12.302 -23.569 1.00 94.94 210 HIS A O 1
ATOM 1667 N N . ARG A 1 211 ? 19.528 -10.162 -22.950 1.00 96.69 211 ARG A N 1
ATOM 1668 C CA . ARG A 1 211 ? 19.284 -10.364 -21.507 1.00 96.69 211 ARG A CA 1
ATOM 1669 C C . ARG A 1 211 ? 17.801 -10.196 -21.163 1.00 96.69 211 ARG A C 1
ATOM 1671 O O . ARG A 1 211 ? 17.417 -9.332 -20.375 1.00 96.69 211 ARG A O 1
ATOM 1678 N N . PHE A 1 212 ? 16.951 -11.023 -21.771 1.00 93.50 212 PHE A N 1
ATOM 1679 C CA . PHE A 1 212 ? 15.488 -10.891 -21.681 1.00 93.50 212 PHE A CA 1
ATOM 1680 C C . PHE A 1 212 ? 14.935 -11.044 -20.260 1.00 93.50 212 PHE A C 1
ATOM 1682 O O . PHE A 1 212 ? 14.061 -10.278 -19.862 1.00 93.50 212 PHE A O 1
ATOM 1689 N N . GLU A 1 213 ? 15.465 -11.975 -19.463 1.00 94.44 213 GLU A N 1
ATOM 1690 C CA . GLU A 1 213 ? 15.011 -12.149 -18.076 1.00 94.44 213 GLU A CA 1
ATOM 1691 C C . GLU A 1 213 ? 15.252 -10.903 -17.222 1.00 94.44 213 GLU A C 1
ATOM 1693 O O . GLU A 1 213 ? 14.452 -10.561 -16.352 1.00 94.44 213 GLU A O 1
ATOM 1698 N N . GLU A 1 214 ? 16.360 -10.207 -17.458 1.00 96.69 214 GLU A N 1
ATOM 1699 C CA . GLU A 1 214 ? 16.690 -8.991 -16.724 1.00 96.69 214 GLU A CA 1
ATOM 1700 C C . GLU A 1 214 ? 15.821 -7.821 -17.170 1.00 96.69 214 GLU A C 1
ATOM 1702 O O . GLU A 1 214 ? 15.351 -7.060 -16.325 1.00 96.69 214 GLU A O 1
ATOM 1707 N N . ALA A 1 215 ? 15.519 -7.734 -18.467 1.00 95.25 215 ALA A N 1
ATOM 1708 C CA . ALA A 1 215 ? 14.552 -6.775 -18.988 1.00 95.25 215 ALA A CA 1
ATOM 1709 C C . ALA A 1 215 ? 13.161 -6.970 -18.350 1.00 95.25 215 ALA A C 1
ATOM 1711 O O . ALA A 1 215 ? 12.530 -6.004 -17.918 1.00 95.25 215 ALA A O 1
ATOM 1712 N N . GLU A 1 216 ? 12.707 -8.217 -18.190 1.00 93.56 216 GLU A N 1
ATOM 1713 C CA . GLU A 1 216 ? 11.457 -8.511 -17.477 1.00 93.56 216 GLU A CA 1
ATOM 1714 C C . GLU A 1 216 ? 11.519 -8.099 -16.000 1.00 93.56 216 GLU A C 1
ATOM 1716 O O . GLU A 1 216 ? 10.563 -7.526 -15.466 1.00 93.56 216 GLU A O 1
ATOM 1721 N N . ARG A 1 217 ? 12.655 -8.317 -15.322 1.00 94.44 217 ARG A N 1
ATOM 1722 C CA . ARG A 1 217 ? 12.847 -7.847 -13.937 1.00 94.44 217 ARG A CA 1
ATOM 1723 C C . ARG A 1 217 ? 12.731 -6.327 -13.836 1.00 94.44 217 ARG A C 1
ATOM 1725 O O . ARG A 1 217 ? 12.083 -5.856 -12.901 1.00 94.44 217 ARG A O 1
ATOM 1732 N N . VAL A 1 218 ? 13.284 -5.573 -14.787 1.00 96.69 218 VAL A N 1
ATOM 1733 C CA . VAL A 1 218 ? 13.130 -4.109 -14.849 1.00 96.69 218 VAL A CA 1
ATOM 1734 C C . VAL A 1 218 ? 11.655 -3.725 -14.996 1.00 96.69 218 VAL A C 1
ATOM 1736 O O . VAL A 1 218 ? 11.143 -2.933 -14.205 1.00 96.69 218 VAL A O 1
ATOM 1739 N N . MET A 1 219 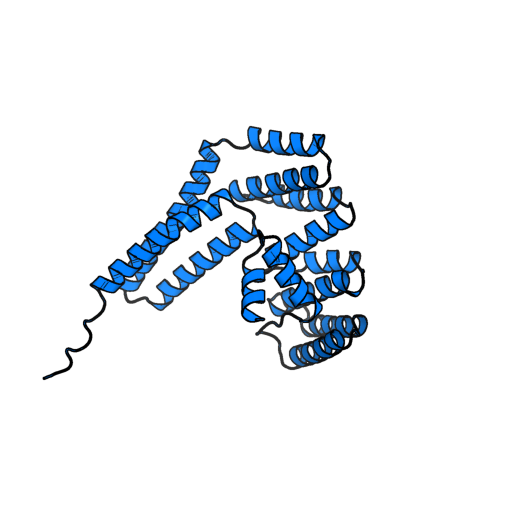? 10.908 -4.368 -15.896 1.00 93.06 219 MET A N 1
ATOM 1740 C CA . MET A 1 219 ? 9.465 -4.114 -16.035 1.00 93.06 219 MET A CA 1
ATOM 1741 C C . MET A 1 219 ? 8.670 -4.460 -14.768 1.00 93.06 219 MET A C 1
ATOM 1743 O O . MET A 1 219 ? 7.713 -3.768 -14.402 1.00 93.06 219 MET A O 1
ATOM 1747 N N . HIS A 1 220 ? 9.067 -5.502 -14.036 1.00 88.12 220 HIS A N 1
ATOM 1748 C CA . HIS A 1 220 ? 8.498 -5.779 -12.718 1.00 88.12 220 HIS A CA 1
ATOM 1749 C C . HIS A 1 220 ? 8.809 -4.680 -11.695 1.00 88.12 220 HIS A C 1
ATOM 1751 O O . HIS A 1 220 ? 7.936 -4.366 -10.882 1.00 88.12 220 HIS A O 1
ATOM 1757 N N . GLN A 1 221 ? 9.999 -4.076 -11.729 1.00 90.44 221 GLN A N 1
ATOM 1758 C CA . GLN A 1 221 ? 10.344 -2.942 -10.868 1.00 90.44 221 GLN A CA 1
ATOM 1759 C C . GLN A 1 221 ? 9.509 -1.701 -11.201 1.00 90.44 221 GLN A C 1
ATOM 1761 O O . GLN A 1 221 ? 8.976 -1.089 -10.277 1.00 90.44 221 GLN A O 1
ATOM 1766 N N . VAL A 1 222 ? 9.288 -1.398 -12.485 1.00 93.00 222 VAL A N 1
ATOM 1767 C CA . VAL A 1 222 ? 8.395 -0.308 -12.928 1.00 93.00 222 VAL A CA 1
ATOM 1768 C C . VAL A 1 222 ? 6.989 -0.495 -12.346 1.00 93.00 222 VAL A C 1
ATOM 1770 O O . VAL A 1 222 ? 6.467 0.393 -11.670 1.00 93.00 222 VAL A O 1
ATOM 1773 N N . ARG A 1 223 ? 6.401 -1.690 -12.494 1.00 87.88 223 ARG A N 1
ATOM 1774 C CA . ARG A 1 223 ? 5.075 -2.012 -11.924 1.00 87.88 223 ARG A CA 1
ATOM 1775 C C . ARG A 1 223 ? 5.040 -1.889 -10.394 1.00 87.88 223 ARG A C 1
ATOM 1777 O O . ARG A 1 223 ? 4.059 -1.406 -9.821 1.00 87.88 223 ARG A O 1
ATOM 1784 N N . ARG A 1 224 ? 6.115 -2.304 -9.714 1.00 85.06 224 ARG A N 1
ATOM 1785 C CA . ARG A 1 224 ? 6.258 -2.143 -8.257 1.00 85.06 224 ARG A CA 1
ATOM 1786 C C . ARG A 1 224 ? 6.374 -0.676 -7.851 1.00 85.06 224 ARG A C 1
ATOM 1788 O O . ARG A 1 224 ? 5.811 -0.303 -6.826 1.00 85.06 224 ARG A O 1
ATOM 1795 N N . ARG A 1 225 ? 7.060 0.160 -8.634 1.00 90.50 225 ARG A N 1
ATOM 1796 C CA . ARG A 1 225 ? 7.173 1.599 -8.369 1.00 90.50 225 ARG A CA 1
ATOM 1797 C C . ARG A 1 225 ? 5.823 2.295 -8.493 1.00 90.50 225 ARG A C 1
ATOM 1799 O O . ARG A 1 225 ? 5.491 3.070 -7.601 1.00 90.50 225 ARG A O 1
ATOM 1806 N N . GLU A 1 226 ? 5.029 1.981 -9.517 1.00 89.19 226 GLU A N 1
ATOM 1807 C CA . GLU A 1 226 ? 3.667 2.521 -9.651 1.00 89.19 226 GLU A CA 1
ATOM 1808 C C . GLU A 1 226 ? 2.809 2.174 -8.425 1.00 89.19 226 GLU A C 1
ATOM 1810 O O . GLU A 1 226 ? 2.161 3.034 -7.827 1.00 89.19 226 GLU A O 1
ATOM 1815 N N . THR A 1 227 ? 2.857 0.901 -8.024 1.00 81.25 227 THR A N 1
ATOM 1816 C CA . THR A 1 227 ? 2.177 0.384 -6.832 1.00 81.25 227 THR A CA 1
ATOM 1817 C C . THR A 1 227 ? 2.623 1.130 -5.574 1.00 81.25 227 THR A C 1
ATOM 1819 O O . THR A 1 227 ? 1.798 1.551 -4.768 1.00 81.25 227 THR A O 1
ATOM 1822 N N . LEU A 1 228 ? 3.927 1.373 -5.425 1.00 83.44 228 LEU A N 1
ATOM 1823 C CA . LEU A 1 228 ? 4.465 2.112 -4.290 1.00 83.44 228 LEU A CA 1
ATOM 1824 C C . LEU A 1 228 ? 3.967 3.563 -4.261 1.00 83.44 228 LEU A C 1
ATOM 1826 O O . LEU A 1 228 ? 3.455 3.991 -3.230 1.00 83.44 228 LEU A O 1
ATOM 1830 N N . LEU A 1 229 ? 4.073 4.300 -5.372 1.00 88.12 229 LEU A N 1
ATOM 1831 C CA . LEU A 1 229 ? 3.600 5.688 -5.472 1.00 88.12 229 LEU A CA 1
ATOM 1832 C C . LEU A 1 229 ? 2.119 5.802 -5.097 1.00 88.12 229 LEU A C 1
ATOM 1834 O O . LEU A 1 229 ? 1.736 6.671 -4.312 1.00 88.12 229 LEU A O 1
ATOM 1838 N N . ARG A 1 230 ? 1.303 4.872 -5.599 1.00 83.94 230 ARG A N 1
ATOM 1839 C CA . ARG A 1 230 ? -0.121 4.785 -5.279 1.00 83.94 230 ARG A CA 1
ATOM 1840 C C . ARG A 1 230 ? -0.358 4.494 -3.801 1.00 83.94 230 ARG A C 1
ATOM 1842 O O . ARG A 1 230 ? -1.077 5.243 -3.153 1.00 83.94 230 ARG A O 1
ATOM 1849 N N . SER A 1 231 ? 0.302 3.470 -3.258 1.00 74.06 231 SER A N 1
ATOM 1850 C CA . SER A 1 231 ? 0.200 3.074 -1.846 1.00 74.06 231 SER A CA 1
ATOM 1851 C C . SER A 1 231 ? 0.616 4.164 -0.861 1.00 74.06 231 SER A C 1
ATOM 1853 O O . SER A 1 231 ? 0.154 4.183 0.277 1.00 74.06 231 SER A O 1
ATOM 1855 N N . GLN A 1 232 ? 1.497 5.064 -1.294 1.00 82.50 232 GLN A N 1
ATOM 1856 C CA . GLN A 1 232 ? 1.974 6.180 -0.498 1.00 82.50 232 GLN A CA 1
ATOM 1857 C C . GLN A 1 232 ? 1.099 7.425 -0.629 1.00 82.50 232 GLN A C 1
ATOM 1859 O O . GLN A 1 232 ? 1.353 8.358 0.115 1.00 82.50 232 GLN A O 1
ATOM 1864 N N . GLY A 1 233 ? 0.110 7.459 -1.531 1.00 82.12 233 GLY A N 1
ATOM 1865 C CA . GLY A 1 233 ? -0.708 8.647 -1.796 1.00 82.12 233 GLY A CA 1
ATOM 1866 C C . GLY A 1 233 ? 0.021 9.746 -2.581 1.00 82.12 233 GLY A C 1
ATOM 1867 O O . GLY A 1 233 ? -0.355 10.918 -2.495 1.00 82.12 233 GLY A O 1
ATOM 1868 N N . ARG A 1 234 ? 1.087 9.411 -3.322 1.00 89.81 234 ARG A N 1
ATOM 1869 C CA . ARG A 1 234 ? 1.901 10.363 -4.103 1.00 89.81 234 ARG A CA 1
ATOM 1870 C C . ARG A 1 234 ? 1.222 10.670 -5.437 1.00 89.81 234 ARG A C 1
ATOM 1872 O O . ARG A 1 234 ? 1.658 10.210 -6.487 1.00 89.81 234 ARG A O 1
ATOM 1879 N N . THR A 1 235 ? 0.099 11.379 -5.368 1.00 88.25 235 THR A N 1
ATOM 1880 C CA . THR A 1 235 ? -0.839 11.584 -6.486 1.00 88.25 235 THR A CA 1
ATOM 1881 C C . THR A 1 235 ? -0.213 12.296 -7.684 1.00 88.25 235 THR A C 1
ATOM 1883 O O . THR A 1 235 ? -0.307 11.763 -8.787 1.00 88.25 235 THR A O 1
ATOM 1886 N N . ASP A 1 236 ? 0.494 13.410 -7.476 1.00 91.81 236 ASP A N 1
ATOM 1887 C CA . ASP A 1 236 ? 1.153 14.164 -8.555 1.00 91.81 236 ASP A CA 1
ATOM 1888 C C . ASP A 1 236 ? 2.203 13.325 -9.301 1.00 91.81 236 ASP A C 1
ATOM 1890 O O . ASP A 1 236 ? 2.241 13.271 -10.530 1.00 91.81 236 ASP A O 1
ATOM 1894 N N . GLU A 1 237 ? 3.049 12.618 -8.552 1.00 95.81 237 GLU A N 1
ATOM 1895 C CA . GLU A 1 237 ? 4.084 11.754 -9.119 1.00 95.81 237 GLU A CA 1
ATOM 1896 C C . GLU A 1 237 ? 3.500 10.518 -9.793 1.00 95.81 237 GLU A C 1
ATOM 1898 O O . GLU A 1 237 ? 3.984 10.114 -10.845 1.00 95.81 237 GLU A O 1
ATOM 1903 N N . LEU A 1 238 ? 2.453 9.920 -9.216 1.00 93.44 238 LEU A N 1
ATOM 1904 C CA . LEU A 1 238 ? 1.738 8.807 -9.831 1.00 93.44 238 LEU A CA 1
ATOM 1905 C C . LEU A 1 238 ? 1.093 9.229 -11.154 1.00 93.44 238 LEU A C 1
ATOM 1907 O O . LEU A 1 238 ? 1.108 8.450 -12.107 1.00 93.44 238 LEU A O 1
ATOM 1911 N N . GLN A 1 239 ? 0.523 10.433 -11.216 1.00 94.12 239 GLN A N 1
ATOM 1912 C CA . GLN A 1 239 ? -0.047 10.972 -12.443 1.00 94.12 239 GLN A CA 1
ATOM 1913 C C . GLN A 1 239 ? 1.036 11.136 -13.513 1.00 94.12 239 GLN A C 1
ATOM 1915 O O . GLN A 1 239 ? 0.912 10.539 -14.580 1.00 94.12 239 GLN A O 1
ATOM 1920 N N . ALA A 1 240 ? 2.132 11.831 -13.200 1.00 97.00 240 ALA A N 1
ATOM 1921 C CA . ALA A 1 240 ? 3.241 12.019 -14.137 1.00 97.00 240 ALA A CA 1
ATOM 1922 C C . ALA A 1 240 ? 3.866 10.681 -14.588 1.00 97.00 240 ALA A C 1
ATOM 1924 O O . ALA A 1 240 ? 4.160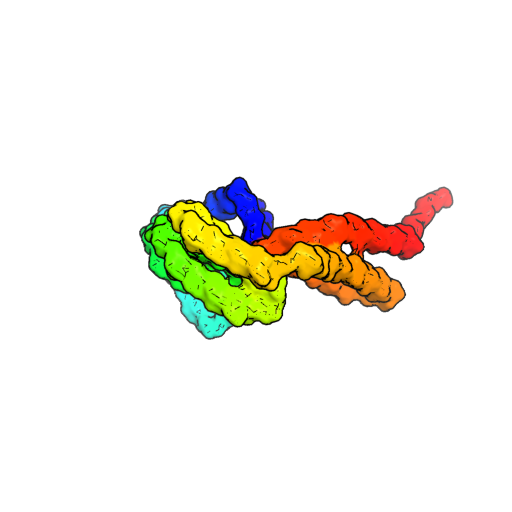 10.483 -15.765 1.00 97.00 240 ALA A O 1
ATOM 1925 N N . PHE A 1 241 ? 4.012 9.724 -13.666 1.00 97.44 241 PHE A N 1
ATOM 1926 C CA . PHE A 1 241 ? 4.474 8.366 -13.959 1.00 97.44 241 PHE A CA 1
ATOM 1927 C C . PHE A 1 241 ? 3.556 7.653 -14.965 1.00 97.44 241 PHE A C 1
ATOM 1929 O O . PHE A 1 241 ? 4.030 6.997 -15.889 1.00 97.44 241 PHE A O 1
ATOM 1936 N N . ARG A 1 242 ? 2.233 7.767 -14.795 1.00 94.75 242 ARG A N 1
ATOM 1937 C CA . ARG A 1 242 ? 1.247 7.143 -15.690 1.00 94.75 242 ARG A CA 1
ATOM 1938 C C . ARG A 1 242 ? 1.183 7.819 -17.051 1.00 94.75 242 ARG A C 1
ATOM 1940 O O . ARG A 1 242 ? 1.034 7.117 -18.041 1.00 94.75 242 ARG A O 1
ATOM 1947 N N . GLU A 1 243 ? 1.317 9.139 -17.101 1.00 96.81 243 GLU A N 1
ATOM 1948 C CA . GLU A 1 243 ? 1.361 9.910 -18.349 1.00 96.81 243 GLU A CA 1
ATOM 1949 C C . GLU A 1 243 ? 2.604 9.570 -19.186 1.00 96.81 243 GLU A C 1
ATOM 1951 O O . GLU A 1 243 ? 2.515 9.504 -20.409 1.00 96.81 243 GLU A O 1
ATOM 1956 N N . ALA A 1 244 ? 3.737 9.265 -18.546 1.00 97.56 244 ALA A N 1
ATOM 1957 C CA . ALA A 1 244 ? 4.954 8.820 -19.230 1.00 97.56 244 ALA A CA 1
ATOM 1958 C C . ALA A 1 244 ? 4.898 7.356 -19.714 1.00 97.56 244 ALA A C 1
ATOM 1960 O O . ALA A 1 244 ? 5.700 6.947 -20.556 1.00 97.56 244 ALA A O 1
ATOM 1961 N N . MET A 1 245 ? 3.968 6.546 -19.194 1.00 95.88 245 MET A N 1
ATOM 1962 C CA . MET A 1 245 ? 3.938 5.107 -19.466 1.00 95.88 245 MET A CA 1
ATOM 1963 C C . MET A 1 245 ? 3.636 4.744 -20.924 1.00 95.88 245 MET A C 1
ATOM 1965 O O . MET A 1 245 ? 4.355 3.908 -21.467 1.00 95.88 245 MET A O 1
ATOM 1969 N N . PRO A 1 246 ? 2.634 5.347 -21.596 1.00 97.38 246 PRO A N 1
ATOM 1970 C CA . PRO A 1 246 ? 2.371 5.071 -23.005 1.00 97.38 246 PRO A CA 1
ATOM 1971 C C . PRO A 1 246 ? 3.588 5.342 -23.889 1.00 97.38 246 PRO A C 1
ATOM 1973 O O . PRO A 1 246 ? 3.935 4.498 -24.705 1.00 97.38 246 PRO A O 1
ATOM 1976 N N . GLN A 1 247 ? 4.289 6.458 -23.663 1.00 96.69 247 GLN A N 1
ATOM 1977 C CA . GLN A 1 247 ? 5.496 6.809 -24.415 1.00 96.69 247 GLN A CA 1
ATOM 1978 C C . GLN A 1 247 ? 6.620 5.783 -24.205 1.00 96.69 247 GLN A C 1
ATOM 1980 O O . GLN A 1 247 ? 7.299 5.383 -25.149 1.00 96.69 247 GLN A O 1
ATOM 1985 N N . ALA A 1 248 ? 6.821 5.336 -22.966 1.00 96.81 248 ALA A N 1
ATOM 1986 C CA . ALA A 1 248 ? 7.793 4.297 -22.648 1.00 96.81 248 ALA A CA 1
ATOM 1987 C C . ALA A 1 248 ? 7.464 2.956 -23.320 1.00 96.81 248 ALA A C 1
ATOM 1989 O O . ALA A 1 248 ? 8.356 2.305 -23.864 1.00 96.81 248 ALA A O 1
ATOM 1990 N N . MET A 1 249 ? 6.188 2.563 -23.316 1.00 96.19 249 MET A N 1
ATOM 1991 C CA . MET A 1 249 ? 5.727 1.338 -23.970 1.00 96.19 249 MET A CA 1
ATOM 1992 C C . MET A 1 249 ? 5.862 1.425 -25.490 1.00 96.19 249 MET A C 1
ATOM 1994 O O . MET A 1 249 ? 6.400 0.502 -26.091 1.00 96.19 249 MET A O 1
ATOM 1998 N N . GLU A 1 250 ? 5.478 2.547 -26.098 1.00 96.88 250 GLU A N 1
ATOM 1999 C CA . GLU A 1 250 ? 5.643 2.791 -27.533 1.00 96.88 250 GLU A CA 1
ATOM 2000 C C . GLU A 1 250 ? 7.113 2.660 -27.951 1.00 96.88 250 GLU A C 1
ATOM 2002 O O . GLU A 1 250 ? 7.425 1.968 -28.917 1.00 96.88 250 GLU A O 1
ATOM 2007 N N . LYS A 1 251 ? 8.041 3.221 -27.166 1.00 96.19 251 LYS A N 1
ATOM 2008 C CA . LYS A 1 251 ? 9.485 3.101 -27.414 1.00 96.19 251 LYS A CA 1
ATOM 2009 C C . LYS A 1 251 ? 9.962 1.642 -27.412 1.00 96.19 251 LYS A C 1
ATOM 2011 O O . LYS A 1 251 ? 10.757 1.243 -28.267 1.00 96.19 251 LYS A O 1
ATOM 2016 N N . ILE A 1 252 ? 9.479 0.837 -26.464 1.00 95.50 252 ILE A N 1
ATOM 2017 C CA . ILE A 1 252 ? 9.791 -0.597 -26.374 1.00 95.50 252 ILE A CA 1
ATOM 2018 C C . ILE A 1 252 ? 9.177 -1.358 -27.560 1.00 95.50 252 ILE A C 1
ATOM 2020 O O . ILE A 1 252 ? 9.851 -2.189 -28.170 1.00 95.50 252 ILE A O 1
ATOM 2024 N N . GLU A 1 253 ? 7.928 -1.064 -27.917 1.00 94.75 253 GLU A N 1
ATOM 2025 C CA . GLU A 1 253 ? 7.210 -1.698 -29.028 1.00 94.75 253 GLU A CA 1
ATOM 2026 C C . GLU A 1 253 ? 7.829 -1.367 -30.392 1.00 94.75 253 GLU A C 1
ATOM 2028 O O . GLU A 1 253 ? 7.934 -2.235 -31.259 1.00 94.75 253 GLU A O 1
ATOM 2033 N N . GLU A 1 254 ? 8.284 -0.131 -30.604 1.00 94.94 254 GLU A N 1
ATOM 2034 C CA . GLU A 1 254 ? 9.028 0.251 -31.805 1.00 94.94 254 GLU A CA 1
ATOM 2035 C C . GLU A 1 254 ? 10.331 -0.532 -31.937 1.00 94.94 254 GLU A C 1
ATOM 2037 O O . GLU A 1 254 ? 10.676 -0.990 -33.033 1.00 94.94 254 GLU A O 1
ATOM 2042 N N . TRP A 1 255 ? 11.051 -0.705 -30.825 1.00 94.88 255 TRP A N 1
ATOM 2043 C CA . TRP A 1 255 ? 12.238 -1.546 -30.800 1.00 94.88 255 TRP A CA 1
ATOM 2044 C C . TRP A 1 255 ? 11.888 -2.994 -31.164 1.00 94.88 255 TRP A C 1
ATOM 2046 O O . TRP A 1 255 ? 12.546 -3.567 -32.033 1.00 94.88 255 TRP A O 1
ATOM 2056 N N . GLU A 1 256 ? 10.825 -3.563 -30.584 1.00 91.69 256 GLU A N 1
ATOM 2057 C CA . GLU A 1 256 ? 10.370 -4.923 -30.900 1.00 91.69 256 GLU A CA 1
ATOM 2058 C C . GLU A 1 256 ? 10.005 -5.064 -32.379 1.00 91.69 256 GLU A C 1
ATOM 2060 O O . GLU A 1 256 ? 10.422 -6.022 -33.022 1.00 91.69 256 GLU A O 1
ATOM 2065 N N . ARG A 1 257 ? 9.287 -4.094 -32.955 1.00 92.75 257 ARG A N 1
ATOM 2066 C CA . ARG A 1 257 ? 8.879 -4.116 -34.367 1.00 92.75 257 ARG A CA 1
ATOM 2067 C C . ARG A 1 257 ? 10.073 -4.152 -35.319 1.00 92.75 257 ARG A C 1
ATOM 2069 O O . ARG A 1 257 ? 10.004 -4.830 -36.336 1.00 92.75 257 ARG A O 1
ATOM 2076 N N . ARG A 1 258 ? 11.160 -3.448 -34.989 1.00 92.62 258 ARG A N 1
ATOM 2077 C CA . ARG A 1 258 ? 12.394 -3.421 -35.798 1.00 92.62 258 ARG A CA 1
ATOM 2078 C C . ARG A 1 258 ? 13.231 -4.698 -35.683 1.00 92.62 258 ARG A C 1
ATOM 2080 O O . ARG A 1 258 ? 14.019 -4.966 -36.580 1.00 92.62 258 ARG A O 1
ATOM 2087 N N . HIS A 1 259 ? 13.082 -5.455 -34.596 1.00 87.94 259 HIS A N 1
ATOM 2088 C CA . HIS A 1 259 ? 13.922 -6.622 -34.288 1.00 87.94 259 HIS A CA 1
ATOM 2089 C C . HIS A 1 259 ? 13.140 -7.941 -34.251 1.00 87.94 259 HIS A C 1
ATOM 2091 O O . HIS A 1 259 ? 13.710 -8.993 -33.958 1.00 87.94 259 HIS A O 1
ATOM 2097 N N . ARG A 1 260 ? 11.835 -7.912 -34.545 1.00 80.81 260 ARG A N 1
ATOM 2098 C CA . ARG A 1 260 ? 11.026 -9.116 -34.708 1.00 80.81 260 ARG A CA 1
ATOM 2099 C C . ARG A 1 260 ? 11.436 -9.788 -36.021 1.00 80.81 260 ARG A C 1
ATOM 2101 O O . ARG A 1 260 ? 11.365 -9.130 -37.057 1.00 80.81 260 ARG A O 1
ATOM 2108 N N . PRO A 1 261 ? 11.838 -11.069 -36.011 1.00 70.81 261 PRO A N 1
ATOM 2109 C CA . PRO A 1 261 ? 12.041 -11.792 -37.258 1.00 70.81 261 PRO A CA 1
ATOM 2110 C C . PRO A 1 261 ? 10.719 -11.812 -38.030 1.00 70.81 261 PRO A C 1
ATOM 2112 O O . PRO A 1 261 ? 9.664 -12.068 -37.436 1.00 70.81 261 PRO A O 1
ATOM 2115 N N . GLU A 1 262 ? 10.767 -11.507 -39.330 1.00 66.31 262 GLU A N 1
ATOM 2116 C CA . GLU A 1 262 ? 9.601 -11.685 -40.193 1.00 66.31 262 GLU A CA 1
ATOM 2117 C C . GLU A 1 262 ? 9.109 -13.130 -40.044 1.00 66.31 262 GLU A C 1
ATOM 2119 O O . GLU A 1 262 ? 9.933 -14.055 -39.988 1.00 66.31 262 GLU A O 1
ATOM 2124 N N . PRO A 1 263 ? 7.788 -13.353 -39.911 1.00 61.53 263 PRO A N 1
ATOM 2125 C CA . PRO A 1 263 ? 7.270 -14.708 -39.940 1.00 61.53 263 PRO A CA 1
ATOM 2126 C C . PRO A 1 263 ? 7.768 -15.364 -41.234 1.00 61.53 263 PRO A C 1
ATOM 2128 O O . PRO A 1 263 ? 7.794 -14.685 -42.265 1.00 61.53 263 PRO A O 1
ATOM 2131 N N . PRO A 1 264 ? 8.196 -16.640 -41.194 1.00 58.91 264 PRO A N 1
ATOM 2132 C CA . PRO A 1 264 ? 8.648 -17.317 -42.399 1.00 58.91 264 PRO A CA 1
ATOM 2133 C C . PRO A 1 264 ? 7.570 -17.137 -43.464 1.00 58.91 264 PRO A C 1
ATOM 2135 O O . PRO A 1 264 ? 6.397 -17.409 -43.197 1.00 58.91 264 PRO A O 1
ATOM 2138 N N . ALA A 1 265 ? 7.960 -16.605 -44.627 1.00 64.94 265 ALA A N 1
ATOM 2139 C CA . ALA A 1 265 ? 7.064 -16.498 -45.764 1.00 64.94 265 ALA A CA 1
ATOM 2140 C C . ALA A 1 265 ? 6.476 -17.893 -45.977 1.00 64.94 265 ALA A C 1
ATOM 2142 O O . ALA A 1 265 ? 7.225 -18.846 -46.205 1.00 64.94 265 ALA A O 1
ATOM 2143 N N . ASN A 1 266 ? 5.162 -18.033 -45.786 1.00 58.34 266 ASN A N 1
ATOM 2144 C CA . ASN A 1 266 ? 4.476 -19.282 -46.076 1.00 58.34 266 ASN A CA 1
ATOM 2145 C C . ASN A 1 266 ? 4.767 -19.584 -47.546 1.00 58.34 266 ASN A C 1
ATOM 2147 O O . ASN A 1 266 ? 4.325 -18.836 -48.414 1.00 58.34 266 ASN A O 1
ATOM 2151 N N . GLY A 1 267 ? 5.605 -20.597 -47.774 1.00 58.59 267 GLY A N 1
ATOM 2152 C CA . GLY A 1 267 ? 6.105 -20.948 -49.093 1.00 58.59 267 GLY A CA 1
ATOM 2153 C C . GLY A 1 267 ? 4.957 -21.264 -50.040 1.00 58.59 267 GLY A C 1
ATOM 2154 O O . GLY A 1 267 ? 4.042 -22.007 -49.677 1.00 58.59 267 GLY A O 1
ATOM 2155 N N . GLU A 1 268 ? 5.032 -20.661 -51.223 1.00 43.72 268 GLU A N 1
ATOM 2156 C CA . GLU A 1 268 ? 4.404 -21.162 -52.447 1.00 43.72 268 GLU A CA 1
ATOM 2157 C C . GLU A 1 268 ? 5.058 -22.477 -52.892 1.00 43.72 268 GLU A C 1
ATOM 2159 O O . GLU A 1 268 ? 6.289 -22.633 -52.688 1.00 43.72 268 GLU A O 1
#

Sequence (268 aa):
MARRIIHMIEQGAAVHPEQHLRIERYLMNHLIKAPSLNTVESAHYAVAEIHLRRGDHQKCLQRLQQVLREAGERQDNAVWLTHLNIANISRIHLGDVQQAIREYALVKGPLAGYAQGELLRTFEEMGQVAEAVAILQKRCEAATDKGAKLSLLKQIADLYARNNDEEKAIAAYDRIAGEFTSAEVEKMKKAAAQYVLDQADEVIRLRNAHRFEEAERVMHQVRRRETLLRSQGRTDELQAFREAMPQAMEKIEEWERRHRPEPPANGE

Foldseek 3Di:
DLVVLVVLLLLFDPQPPVSVVVNLVCLQQDANADPPQDPQLVVLQVVLNVCSNVLVLVSSLVSLVVSCVVCDPDDDPRQLSSLCSNLSSCVPRVVVLVSNLVSLVSHDDSNVLNSLVVNLVSCLVVVVLVVSLVVLVVVLVVDPDPLLNLLSLQVNLVSCVVSVVPVSNVVSVVVSVVVDDPVRLVVLQVVLLVLLLVLLVVLLVCVVVVNNVVSVVSVVVLSSVLSVCNSSRSVSSNVSNVVSNVVSVVSNVVSCVVPPPDDPDPDD

pLDDT: mean 89.96, std 10.46, range [43.72, 98.12]